Protein AF-A0A9W5Z229-F1 (afdb_monomer_lite)

Secondary structure (DSSP, 8-state):
--EEE---S----SSPPPPPPPEEE---TT-S-GGG-HHHHHHHHHHHTTTTGGGT--SHHHHHT----TT-S------S-TTS-SS---HHHHHHHHHHHHHHHT-SSPP-HHHHHHHHHHHHHT-SSS-HHHHHHHTT-SSHHHHHHHTS-SS-SS-HHHHHTTPPP-H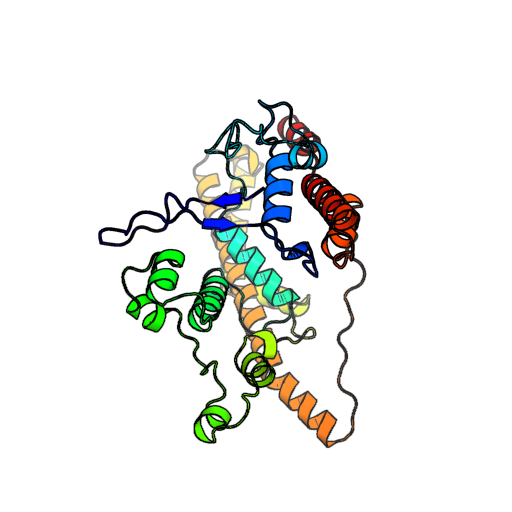HHHHHHHSGGGG--TTS--S--HHHHHHHHH-HHHHHHHHHHHHHHHHHHHHHSSTTTTTTSHHHHHHHHHHHHHHHHHHHHHHHHHHHHHHHHHHHHHHHHHHHHHTTPPPPPPPPPP-----HHHHHHHHHHTPPPPSSHHHHHHHHHHHHHHHHH-SS-HHHHHHHH--

Radius of gyration: 26.11 Å; chains: 1; bounding box: 68×58×66 Å

InterPro domains:
  IPR021842 Protein of unknown function DUF3435 [PF11917] (1-329)

Organism: NCBI:txid319629

Foldseek 3Di:
DWDKDWDDPPDDDPDDFDHTDIDTQDADAQPFFLLPRVVLLLLLLCLLVVQQVVVVDNALVVVVPDDDDPVGPDDDDGGPDNPDDSDPDDLVRVQVVQQLVCVQQQFLDGGHPLLVLLVVLVVLVPDPVHDLVNSCSVVRHPDSVCCVVRRHFPQDQWQPVCVVVVHDTPNVVSCCVRDSVVRGDNPQDRADDPVLLVVLCVPPQLVVLVVVLVVLQVVCCVPQVHLVSCPPPPSNVVSVVSVVSNVVSSVVSRVVSSNVSNVCCVVPQVVVQVVCVVVVHDHDDDDDPPDPPDDPLRVQLVVLRNHGQDPDPVVNSVSSSSNSNSSSPPDPRPVVVVVVVVD

pLDDT: mean 87.36, std 12.05, range [34.19, 98.0]

Sequence (343 aa):
MVLEVKPRNTKGYRGKKKPVLEIGIPEVPSEPCLLFCPKTLFLGLLIRKSAFRHLHISSARQLYGLQVSECAGSLTLRPADPDAYLFDISARTLNAWLRRLGEITGFDLPITPYWLRRGAGEAANSSCEISEAQQNLLLQHASGSVYQKNYRPDYLPVDFNAAWRQLKPQVMIIRMASGQSRSIDRRRPIDLNRAEENEAKANPLVRRRLKRWLKYKQKIQRKHGTLASAAGTPLYAEAMKQRTRYYTALQASRREMKEKMRSRFNEEQPVQDVIRQVHGLPLETYNVCDDVALSQERRKAIVILFRFAPTSEQDETNCRIAAVDAVSQIGPSLTSRLRAIHS

Structure (mmCIF, N/CA/C/O backbone):
data_AF-A0A9W5Z229-F1
#
_entry.id   AF-A0A9W5Z229-F1
#
loop_
_atom_site.group_PDB
_atom_site.id
_atom_site.type_symbol
_atom_site.label_atom_id
_atom_site.label_alt_id
_atom_site.label_comp_id
_atom_site.label_asym_id
_atom_site.label_entity_id
_atom_site.label_seq_id
_atom_site.pdbx_PDB_ins_code
_atom_site.Cartn_x
_atom_site.Cartn_y
_atom_site.Cartn_z
_atom_site.occupancy
_atom_site.B_iso_or_equiv
_atom_site.auth_seq_id
_atom_site.auth_comp_id
_atom_site.auth_asym_id
_atom_site.auth_atom_id
_atom_site.pdbx_PDB_model_num
ATOM 1 N N . MET A 1 1 ? 21.251 10.689 -12.233 1.00 86.44 1 MET A N 1
ATOM 2 C CA . MET A 1 1 ? 20.868 10.719 -10.794 1.00 86.44 1 MET A CA 1
ATOM 3 C C . MET A 1 1 ? 20.202 9.405 -10.400 1.00 86.44 1 MET A C 1
ATOM 5 O O . MET A 1 1 ? 19.204 9.044 -11.022 1.00 86.44 1 MET A O 1
ATOM 9 N N . VAL A 1 2 ? 20.723 8.736 -9.370 1.00 90.88 2 VAL A N 1
ATOM 10 C CA . VAL A 1 2 ? 20.200 7.482 -8.795 1.00 90.88 2 VAL A CA 1
ATOM 11 C C . VAL A 1 2 ? 19.749 7.759 -7.362 1.00 90.88 2 VAL A C 1
ATOM 13 O O . VAL A 1 2 ? 20.410 8.516 -6.654 1.00 90.88 2 VAL A O 1
ATOM 16 N N . LEU A 1 3 ? 18.612 7.196 -6.945 1.00 90.88 3 LEU A N 1
ATOM 17 C CA . LEU A 1 3 ? 18.188 7.235 -5.546 1.00 90.88 3 LEU A CA 1
ATOM 18 C C . LEU A 1 3 ? 18.671 5.964 -4.849 1.00 90.88 3 LEU A C 1
ATOM 20 O O . LEU A 1 3 ? 18.223 4.873 -5.188 1.00 90.88 3 LEU A O 1
ATOM 24 N N . GLU A 1 4 ? 19.540 6.105 -3.858 1.00 91.06 4 GLU A N 1
ATOM 25 C CA . GLU A 1 4 ? 20.040 4.977 -3.074 1.00 91.06 4 GLU A CA 1
ATOM 26 C C . GLU A 1 4 ? 19.255 4.847 -1.768 1.00 91.06 4 GLU A C 1
ATOM 28 O O . GLU A 1 4 ? 19.089 5.805 -1.007 1.00 91.06 4 GLU A O 1
ATOM 33 N N . VAL A 1 5 ? 18.729 3.649 -1.513 1.00 87.94 5 VAL A N 1
ATOM 34 C CA . VAL A 1 5 ? 17.971 3.337 -0.301 1.00 87.94 5 VAL A CA 1
ATOM 35 C C . VAL A 1 5 ? 18.676 2.224 0.454 1.00 87.94 5 VAL A C 1
ATOM 37 O O . VAL A 1 5 ? 18.836 1.112 -0.048 1.00 87.94 5 VAL A O 1
ATOM 40 N N . LYS A 1 6 ? 19.026 2.502 1.712 1.00 85.94 6 LYS A N 1
ATOM 41 C CA . LYS A 1 6 ? 19.631 1.532 2.627 1.00 85.94 6 LYS A CA 1
ATOM 42 C C . LYS A 1 6 ? 18.678 1.202 3.780 1.00 85.94 6 LYS A C 1
ATOM 44 O O . LYS A 1 6 ? 18.564 1.991 4.721 1.00 85.94 6 LYS A O 1
ATOM 49 N N . PRO A 1 7 ? 17.990 0.046 3.756 1.00 81.56 7 PRO A N 1
ATOM 50 C CA . PRO A 1 7 ? 17.036 -0.323 4.800 1.00 81.56 7 PRO A CA 1
ATOM 51 C C . PRO A 1 7 ? 17.687 -0.507 6.182 1.00 81.56 7 PRO A C 1
ATOM 53 O O . PRO A 1 7 ? 18.317 -1.524 6.459 1.00 81.56 7 PRO A O 1
ATOM 56 N N . ARG A 1 8 ? 17.490 0.439 7.102 1.00 76.44 8 ARG A N 1
ATOM 57 C CA . ARG A 1 8 ? 17.894 0.303 8.515 1.00 76.44 8 ARG A CA 1
ATOM 58 C C . ARG A 1 8 ? 16.688 -0.029 9.394 1.00 76.44 8 ARG A C 1
ATOM 60 O O . ARG A 1 8 ? 15.549 0.187 8.992 1.00 76.44 8 ARG A O 1
ATOM 67 N N . ASN A 1 9 ? 16.934 -0.579 10.585 1.00 74.62 9 ASN A N 1
ATOM 68 C CA . ASN A 1 9 ? 15.902 -0.831 11.604 1.00 74.62 9 ASN A CA 1
ATOM 69 C C . ASN A 1 9 ? 14.705 -1.671 11.112 1.00 74.62 9 ASN A C 1
ATOM 71 O O . ASN A 1 9 ? 13.577 -1.526 11.579 1.00 74.62 9 ASN A O 1
ATOM 75 N N . THR A 1 10 ? 14.943 -2.579 10.162 1.00 73.88 10 THR A N 1
ATOM 76 C CA . THR A 1 10 ? 13.917 -3.503 9.673 1.00 73.88 10 THR A CA 1
ATOM 77 C C . THR A 1 10 ? 13.625 -4.583 10.715 1.00 73.88 10 THR A C 1
ATOM 79 O O . THR A 1 10 ? 14.494 -4.923 11.523 1.00 73.88 10 THR A O 1
ATOM 82 N N . LYS A 1 11 ? 12.416 -5.169 10.677 1.00 64.94 11 LYS A N 1
ATOM 83 C CA . LYS A 1 11 ? 11.953 -6.224 11.605 1.00 64.94 11 LYS A CA 1
ATOM 84 C C . LYS A 1 11 ? 13.079 -7.205 11.953 1.00 64.94 11 LYS A C 1
ATOM 86 O O . LYS A 1 11 ? 13.638 -7.832 11.054 1.00 64.94 11 LYS A O 1
ATOM 91 N N . GLY A 1 12 ? 13.435 -7.304 13.235 1.00 56.62 12 GLY A N 1
ATOM 92 C CA . GLY A 1 12 ? 14.491 -8.196 13.715 1.00 56.62 12 GLY A CA 1
ATOM 93 C C . GLY A 1 12 ? 14.183 -9.661 13.396 1.00 56.62 12 GLY A C 1
ATOM 94 O O . GLY A 1 12 ? 13.041 -10.104 13.521 1.00 56.62 12 GLY A O 1
ATOM 95 N N . TYR A 1 13 ? 15.200 -10.402 12.964 1.00 57.28 13 TYR A N 1
ATOM 96 C CA . TYR A 1 13 ? 15.158 -11.862 12.880 1.00 57.28 13 TYR A CA 1
ATOM 97 C C . TYR A 1 13 ? 15.739 -12.436 14.180 1.00 57.28 13 TYR A C 1
ATOM 99 O O . TYR A 1 13 ? 16.544 -11.772 14.828 1.00 57.28 13 TYR A O 1
ATOM 107 N N . ARG A 1 14 ? 15.377 -13.669 14.562 1.00 52.75 14 ARG A N 1
ATOM 108 C CA . ARG A 1 14 ? 15.967 -14.367 15.726 1.00 52.75 14 ARG A CA 1
ATOM 109 C C . ARG A 1 14 ? 17.417 -14.854 15.481 1.00 52.75 14 ARG A C 1
ATOM 111 O O . ARG A 1 14 ? 17.914 -15.674 16.236 1.00 52.75 14 ARG A O 1
ATOM 118 N N . GLY A 1 15 ? 18.100 -14.362 14.443 1.00 57.69 15 GLY A N 1
ATOM 119 C CA . GLY A 1 15 ? 19.464 -14.747 14.054 1.00 57.69 15 GLY A CA 1
ATOM 120 C C . GLY A 1 15 ? 20.198 -13.633 13.295 1.00 57.69 15 GLY A C 1
ATOM 121 O O . GLY A 1 15 ? 19.621 -12.574 13.035 1.00 57.69 15 GLY A O 1
ATOM 122 N N . LYS A 1 16 ? 21.468 -13.867 12.929 1.00 53.97 16 LYS A N 1
ATOM 123 C CA . LYS A 1 16 ? 22.310 -12.887 12.216 1.00 53.97 16 LYS A CA 1
ATOM 124 C C . LYS A 1 16 ? 21.699 -12.536 10.854 1.00 53.97 16 LYS A C 1
ATOM 126 O O . LYS A 1 16 ? 21.516 -13.407 10.008 1.00 53.97 16 LYS A O 1
ATOM 131 N N . LYS A 1 17 ? 21.391 -11.255 10.635 1.00 60.69 17 LYS A N 1
ATOM 132 C CA . LYS A 1 17 ? 21.008 -10.746 9.313 1.00 60.69 17 LYS A CA 1
ATOM 133 C C . LYS A 1 17 ? 22.250 -10.625 8.436 1.00 60.69 17 LYS A C 1
ATOM 135 O O . LYS A 1 17 ? 23.291 -10.177 8.913 1.00 60.69 17 LYS A O 1
ATOM 140 N N . LYS A 1 18 ? 22.122 -10.970 7.153 1.00 61.66 18 LYS A N 1
ATOM 141 C CA . LYS A 1 18 ? 23.109 -10.555 6.150 1.00 61.66 18 LYS A CA 1
ATOM 142 C C . LYS A 1 18 ? 23.182 -9.017 6.118 1.00 61.66 18 LYS A C 1
ATOM 144 O O . LYS A 1 18 ? 22.174 -8.370 6.428 1.00 61.66 18 LYS A O 1
ATOM 149 N N . PRO A 1 19 ? 24.352 -8.435 5.799 1.00 63.88 19 PRO A N 1
ATOM 150 C CA . PRO A 1 19 ? 24.502 -6.990 5.711 1.00 63.88 19 PRO A CA 1
ATOM 151 C C . PRO A 1 19 ? 23.452 -6.396 4.771 1.00 63.88 19 PRO A C 1
ATOM 153 O O . PRO A 1 19 ? 23.071 -6.998 3.767 1.00 63.88 19 PRO A O 1
ATOM 156 N N . VAL A 1 20 ? 22.948 -5.227 5.157 1.00 65.56 20 VAL A N 1
ATOM 157 C CA . VAL A 1 20 ? 21.889 -4.521 4.438 1.00 65.56 20 VAL A CA 1
ATOM 158 C C . VAL A 1 20 ? 22.398 -4.141 3.052 1.00 65.56 20 VAL A C 1
ATOM 160 O O . VAL A 1 20 ? 23.324 -3.335 2.949 1.00 65.56 20 VAL A O 1
ATOM 163 N N . LEU A 1 21 ? 21.766 -4.698 2.017 1.00 75.56 21 LEU A N 1
ATOM 164 C CA . LEU A 1 21 ? 22.003 -4.304 0.635 1.00 75.56 21 LEU A CA 1
ATOM 165 C C . LEU A 1 21 ? 21.491 -2.878 0.416 1.00 75.56 21 LEU A C 1
ATOM 167 O O . LEU A 1 21 ? 20.365 -2.540 0.792 1.00 75.56 21 LEU A O 1
ATOM 171 N N . GLU A 1 22 ? 22.339 -2.059 -0.186 1.00 87.38 22 GLU A N 1
ATOM 172 C CA . GLU A 1 22 ? 21.967 -0.757 -0.717 1.00 87.38 22 GLU A CA 1
ATOM 173 C C . GLU A 1 22 ? 21.273 -0.955 -2.062 1.00 87.38 22 GLU A C 1
ATOM 175 O O . GLU A 1 22 ? 21.777 -1.661 -2.934 1.00 87.38 22 GLU A O 1
ATOM 180 N N . ILE A 1 23 ? 20.071 -0.399 -2.192 1.00 88.12 23 ILE A N 1
ATOM 181 C CA . ILE A 1 23 ? 19.240 -0.554 -3.383 1.00 88.12 23 ILE A CA 1
ATOM 182 C C . ILE A 1 23 ? 19.312 0.751 -4.163 1.00 88.12 23 ILE A C 1
ATOM 184 O O . ILE A 1 23 ? 18.794 1.773 -3.709 1.00 88.12 23 ILE A O 1
ATOM 188 N N . GLY A 1 24 ? 19.937 0.702 -5.337 1.00 90.38 24 GLY A N 1
ATOM 189 C CA . GLY A 1 24 ? 19.902 1.787 -6.309 1.00 90.38 24 GLY A CA 1
ATOM 190 C C . GLY A 1 24 ? 18.595 1.753 -7.094 1.00 90.38 24 GLY A C 1
ATOM 191 O O . GLY A 1 24 ? 18.261 0.747 -7.716 1.00 90.38 24 GLY A O 1
ATOM 192 N N . ILE A 1 25 ? 17.851 2.853 -7.063 1.00 90.69 25 ILE A N 1
ATOM 193 C CA . ILE A 1 25 ? 16.646 3.067 -7.862 1.00 90.69 25 ILE A CA 1
ATOM 194 C C . ILE A 1 25 ? 17.026 4.062 -8.962 1.00 90.69 25 ILE A C 1
ATOM 196 O O . ILE A 1 25 ? 17.075 5.276 -8.703 1.00 90.69 25 ILE A O 1
ATOM 200 N N . PRO A 1 26 ? 17.366 3.575 -10.170 1.00 89.81 26 PRO A N 1
ATOM 201 C CA . PRO A 1 26 ? 17.658 4.452 -11.286 1.00 89.81 26 PRO A CA 1
ATOM 202 C C . PRO A 1 26 ? 16.381 5.148 -11.759 1.00 89.81 26 PRO A C 1
ATOM 204 O O . PRO A 1 26 ? 15.257 4.821 -11.370 1.00 89.81 26 PRO A O 1
ATOM 207 N N . GLU A 1 27 ? 16.568 6.140 -12.613 1.00 85.25 27 GLU A N 1
ATOM 208 C CA . GLU A 1 27 ? 15.467 6.625 -13.427 1.00 85.25 27 GLU A CA 1
ATOM 209 C C . GLU A 1 27 ? 15.104 5.571 -14.471 1.00 85.25 27 GLU A C 1
ATOM 211 O O . GLU A 1 27 ? 16.002 4.998 -15.081 1.00 85.25 27 GLU A O 1
ATOM 216 N N . VAL A 1 28 ? 13.810 5.319 -14.666 1.00 84.19 28 VAL A N 1
ATOM 217 C CA . VAL A 1 28 ? 13.322 4.470 -15.758 1.00 84.19 28 VAL A CA 1
ATOM 218 C C . VAL A 1 28 ? 13.108 5.370 -16.976 1.00 84.19 28 VAL A C 1
ATOM 220 O O . VAL A 1 28 ? 12.273 6.278 -16.879 1.00 84.19 28 VAL A O 1
ATOM 223 N N . PRO A 1 29 ? 13.854 5.186 -18.081 1.00 82.94 29 PRO A N 1
ATOM 224 C CA . PRO A 1 29 ? 13.638 5.942 -19.309 1.00 82.94 29 PRO A CA 1
ATOM 225 C C . PRO A 1 29 ? 12.278 5.611 -19.922 1.00 82.94 29 PRO A C 1
ATOM 227 O O . PRO A 1 29 ? 11.816 4.473 -19.846 1.00 82.94 29 PRO A O 1
ATOM 230 N N . SER A 1 30 ? 11.641 6.609 -20.522 1.00 82.94 30 SER A N 1
ATOM 231 C CA . SER A 1 30 ? 10.360 6.498 -21.222 1.00 82.94 30 SER A CA 1
ATOM 232 C C . SER A 1 30 ? 9.242 5.823 -20.406 1.00 82.94 30 SER A C 1
ATOM 234 O O . SER A 1 30 ? 8.384 5.136 -20.958 1.00 82.94 30 SER A O 1
ATOM 236 N N . GLU A 1 31 ? 9.229 6.032 -19.082 1.00 82.44 31 GLU A N 1
ATOM 237 C CA . GLU A 1 31 ? 8.211 5.479 -18.181 1.00 82.44 31 GLU A CA 1
ATOM 238 C C . GLU A 1 31 ? 6.794 5.914 -18.620 1.00 82.44 31 GLU A C 1
ATOM 240 O O . GLU A 1 31 ? 6.489 7.111 -18.591 1.00 82.44 31 GLU A O 1
ATOM 245 N N . PRO A 1 32 ? 5.888 4.982 -18.978 1.00 79.50 32 PRO A N 1
ATOM 246 C CA . PRO A 1 32 ? 4.561 5.316 -19.499 1.00 79.50 32 PRO A CA 1
ATOM 247 C C . PRO A 1 32 ? 3.694 6.104 -18.514 1.00 79.50 32 PRO A C 1
ATOM 249 O O . PRO A 1 32 ? 2.746 6.761 -18.933 1.00 79.50 32 PRO A O 1
ATOM 252 N N . CYS A 1 33 ? 3.980 6.030 -17.213 1.00 86.44 33 CYS A N 1
ATOM 253 C CA . CYS A 1 33 ? 3.257 6.771 -16.190 1.00 86.44 33 CYS A CA 1
ATOM 254 C C . CYS A 1 33 ? 4.180 7.111 -15.014 1.00 86.44 33 CYS A C 1
ATOM 256 O O . CYS A 1 33 ? 4.604 6.237 -14.254 1.00 86.44 33 CYS A O 1
ATOM 258 N N . LEU A 1 34 ? 4.443 8.403 -14.807 1.00 89.31 34 LEU A N 1
ATOM 259 C CA . LEU A 1 34 ? 5.327 8.884 -13.739 1.00 89.31 34 LEU A CA 1
ATOM 260 C C . LEU A 1 34 ? 4.783 8.623 -12.329 1.00 89.31 34 LEU A C 1
ATOM 262 O O . LEU A 1 34 ? 5.553 8.682 -11.369 1.00 89.31 34 LEU A O 1
ATOM 266 N N . LEU A 1 35 ? 3.496 8.284 -12.189 1.00 88.00 35 LEU A N 1
ATOM 267 C CA . LEU A 1 35 ? 2.936 7.772 -10.936 1.00 88.00 35 LEU A CA 1
ATOM 268 C C . LEU A 1 35 ? 3.663 6.511 -10.447 1.00 88.00 35 LEU A C 1
ATOM 270 O O . LEU A 1 35 ? 3.770 6.305 -9.240 1.00 88.00 35 LEU A O 1
ATOM 274 N N . PHE A 1 36 ? 4.144 5.668 -11.362 1.00 84.38 36 PHE A N 1
ATOM 275 C CA . PHE A 1 36 ? 4.827 4.423 -11.014 1.00 84.38 36 PHE A CA 1
ATOM 276 C C . PHE A 1 36 ? 6.336 4.585 -10.849 1.00 84.38 36 PHE A C 1
ATOM 278 O O . PHE A 1 36 ? 6.973 3.666 -10.344 1.00 84.38 36 PHE A O 1
ATOM 285 N N . CYS A 1 37 ? 6.893 5.758 -11.165 1.00 88.31 37 CYS A N 1
ATOM 286 C CA . CYS A 1 37 ? 8.306 6.055 -10.966 1.00 88.31 37 CYS A CA 1
ATOM 287 C C . CYS A 1 37 ? 8.587 6.381 -9.485 1.00 88.31 37 CYS A C 1
ATOM 289 O O . CYS A 1 37 ? 8.254 7.482 -9.019 1.00 88.31 37 CYS A O 1
ATOM 291 N N . PRO A 1 38 ? 9.249 5.487 -8.717 1.00 88.50 38 PRO A N 1
ATOM 292 C CA . PRO A 1 38 ? 9.476 5.721 -7.294 1.00 88.50 38 PRO A CA 1
ATOM 293 C C . PRO A 1 38 ? 10.360 6.949 -7.071 1.00 88.50 38 PRO A C 1
ATOM 295 O O . PRO A 1 38 ? 10.105 7.736 -6.163 1.00 88.50 38 PRO A O 1
ATOM 298 N N . LYS A 1 39 ? 11.363 7.154 -7.936 1.00 91.12 39 LYS A N 1
ATOM 299 C CA . LYS A 1 39 ? 12.280 8.298 -7.885 1.00 91.12 39 LYS A CA 1
ATOM 300 C C . LYS A 1 39 ? 11.527 9.632 -7.948 1.00 91.12 39 LYS A C 1
ATOM 302 O O . LYS A 1 39 ? 11.770 10.490 -7.103 1.00 91.12 39 LYS A O 1
ATOM 307 N N . THR A 1 40 ? 10.582 9.792 -8.878 1.00 91.06 40 THR A N 1
ATOM 308 C CA . THR A 1 40 ? 9.758 11.010 -9.000 1.00 91.06 40 THR A CA 1
ATOM 309 C C . THR A 1 40 ? 8.988 11.298 -7.711 1.00 91.06 40 THR A C 1
ATOM 311 O O . THR A 1 40 ? 9.035 12.414 -7.189 1.00 91.06 40 THR A O 1
ATOM 314 N N . LEU A 1 41 ? 8.323 10.282 -7.151 1.00 91.44 41 LEU A N 1
ATOM 315 C CA . LEU A 1 41 ? 7.558 10.433 -5.913 1.00 91.44 41 LEU A CA 1
ATOM 316 C C . LEU A 1 41 ? 8.461 10.754 -4.712 1.00 91.44 41 LEU A C 1
ATOM 318 O O . LEU A 1 41 ? 8.152 11.657 -3.932 1.00 91.44 41 LEU A O 1
ATOM 322 N N . PHE A 1 42 ? 9.591 10.056 -4.570 1.00 92.06 42 PHE A N 1
ATOM 323 C CA . PHE A 1 42 ? 10.539 10.275 -3.477 1.00 92.06 42 PHE A CA 1
ATOM 324 C C . PHE A 1 42 ? 11.161 11.671 -3.518 1.00 92.06 42 PHE A C 1
ATOM 326 O O . PHE A 1 42 ? 11.183 12.348 -2.489 1.00 92.06 42 PHE A O 1
ATOM 333 N N . LEU A 1 43 ? 11.611 12.136 -4.687 1.00 92.81 43 LEU A N 1
ATOM 334 C CA . LEU A 1 43 ? 12.172 13.481 -4.834 1.00 92.81 43 LEU A CA 1
ATOM 335 C C . LEU A 1 43 ? 11.139 14.563 -4.505 1.00 92.81 43 LEU A C 1
ATOM 337 O O . LEU A 1 43 ? 11.464 15.517 -3.798 1.00 92.81 43 LEU A O 1
ATOM 341 N N . GLY A 1 44 ? 9.885 14.388 -4.938 1.00 92.81 44 GLY A N 1
ATOM 342 C CA . GLY A 1 44 ? 8.815 15.338 -4.629 1.00 92.81 44 GLY A CA 1
ATOM 343 C C . GLY A 1 44 ? 8.568 15.445 -3.122 1.00 92.81 44 GLY A C 1
ATOM 344 O O . GLY A 1 44 ? 8.436 16.545 -2.583 1.00 92.81 44 GLY A O 1
ATOM 345 N N . LEU A 1 45 ? 8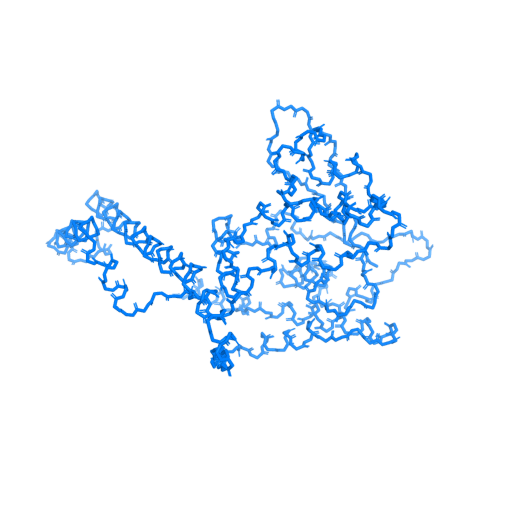.582 14.311 -2.414 1.00 92.00 45 LEU A N 1
ATOM 346 C CA . LEU A 1 45 ? 8.460 14.274 -0.954 1.00 92.00 45 LEU A CA 1
ATOM 347 C C . LEU A 1 45 ? 9.676 14.880 -0.238 1.00 92.00 45 LEU A C 1
ATOM 349 O O . LEU A 1 45 ? 9.497 15.595 0.748 1.00 92.00 45 LEU A O 1
ATOM 353 N N . LEU A 1 46 ? 10.895 14.631 -0.725 1.00 92.44 46 LEU A N 1
ATOM 354 C CA . LEU A 1 46 ? 12.127 15.194 -0.161 1.00 92.44 46 LEU A CA 1
ATOM 355 C C . LEU A 1 46 ? 12.155 16.723 -0.289 1.00 92.44 46 LEU A C 1
ATOM 357 O O . LEU A 1 46 ? 12.422 17.413 0.696 1.00 92.44 46 LEU A O 1
ATOM 361 N N . ILE A 1 47 ? 11.805 17.261 -1.462 1.00 93.00 47 ILE A N 1
ATOM 362 C CA . ILE A 1 47 ? 11.685 18.712 -1.679 1.00 93.00 47 ILE A CA 1
ATOM 363 C C . ILE A 1 47 ? 10.595 19.303 -0.783 1.00 93.00 47 ILE A C 1
ATOM 365 O O . ILE A 1 47 ? 10.832 20.297 -0.096 1.00 93.00 47 ILE A O 1
ATOM 369 N N . ARG A 1 48 ? 9.425 18.656 -0.706 1.00 89.69 48 ARG A N 1
ATOM 370 C CA . ARG A 1 48 ? 8.324 19.077 0.178 1.00 89.69 48 ARG A CA 1
ATOM 371 C C . ARG A 1 48 ? 8.742 19.168 1.643 1.00 89.69 48 ARG A C 1
ATOM 373 O O . ARG A 1 48 ? 8.257 20.029 2.372 1.00 89.69 48 ARG A O 1
ATOM 380 N N . LYS A 1 49 ? 9.608 18.258 2.083 1.00 90.12 49 LYS A N 1
ATOM 381 C CA . LYS A 1 49 ? 10.168 18.211 3.440 1.00 90.12 49 LYS A CA 1
ATOM 382 C C . LYS A 1 49 ? 11.389 19.118 3.610 1.00 90.12 49 LYS A C 1
ATOM 384 O O . LYS A 1 49 ? 11.987 19.116 4.679 1.00 90.12 49 LYS A O 1
ATOM 389 N N . SER A 1 50 ? 11.756 19.880 2.578 1.00 91.25 50 SER A N 1
ATOM 390 C CA . SER A 1 50 ? 12.938 20.744 2.555 1.00 91.25 50 SER A CA 1
ATOM 391 C C . SER A 1 50 ? 14.226 19.992 2.916 1.00 91.25 50 SER A C 1
ATOM 393 O O . SER A 1 50 ? 15.120 20.550 3.551 1.00 91.25 50 SER A O 1
ATOM 395 N N . ALA A 1 51 ? 14.330 18.725 2.495 1.00 91.94 51 ALA A N 1
ATOM 396 C CA . ALA A 1 51 ? 15.434 17.831 2.846 1.00 91.94 51 ALA A CA 1
ATOM 397 C C . ALA A 1 51 ? 16.809 18.400 2.455 1.00 91.94 51 ALA A C 1
ATOM 399 O O . ALA A 1 51 ? 17.792 18.154 3.141 1.00 91.94 51 ALA A O 1
ATOM 400 N N . PHE A 1 52 ? 16.882 19.213 1.401 1.00 93.56 52 PHE A N 1
ATOM 401 C CA . PHE A 1 52 ? 18.130 19.785 0.884 1.00 93.56 52 PHE A CA 1
ATOM 402 C C . PHE A 1 52 ? 18.276 21.289 1.166 1.00 93.56 52 PHE A C 1
ATOM 404 O O . PHE A 1 52 ? 19.034 21.981 0.489 1.00 93.56 52 PHE A O 1
ATOM 411 N N . ARG A 1 53 ? 17.575 21.816 2.183 1.00 89.38 53 ARG A N 1
ATOM 412 C CA . ARG A 1 53 ? 17.581 23.256 2.510 1.00 89.38 53 ARG A CA 1
ATOM 413 C C . ARG A 1 53 ? 18.980 23.821 2.777 1.00 89.38 53 ARG A C 1
ATOM 415 O O . ARG A 1 53 ? 19.243 24.953 2.393 1.00 89.38 53 ARG A O 1
ATOM 422 N N . HIS A 1 54 ? 19.863 23.037 3.397 1.00 92.19 54 HIS A N 1
ATOM 423 C CA . HIS A 1 54 ? 21.258 23.409 3.676 1.00 92.19 54 HIS A CA 1
ATOM 424 C C . HIS A 1 54 ? 22.111 23.608 2.411 1.00 92.19 54 HIS A C 1
ATOM 426 O O . HIS A 1 54 ? 23.159 24.234 2.481 1.00 92.19 54 HIS A O 1
ATOM 432 N N . LEU A 1 55 ? 21.651 23.104 1.261 1.00 94.25 55 LEU A N 1
ATOM 433 C CA . LEU A 1 55 ? 22.278 23.291 -0.051 1.00 94.25 55 LEU A CA 1
ATOM 434 C C . LEU A 1 55 ? 21.535 24.331 -0.902 1.00 94.25 55 LEU A C 1
ATOM 436 O O . LEU A 1 55 ? 21.802 24.450 -2.091 1.00 94.25 55 LEU A O 1
ATOM 440 N N . HIS A 1 56 ? 20.558 25.044 -0.329 1.00 93.19 56 HIS A N 1
ATOM 441 C CA . HIS A 1 56 ? 19.688 25.986 -1.046 1.00 93.19 56 HIS A CA 1
ATOM 442 C C . HIS A 1 56 ? 18.903 25.364 -2.221 1.00 93.19 56 HIS A C 1
ATOM 444 O O . HIS A 1 56 ? 18.466 26.064 -3.137 1.00 93.19 56 HIS A O 1
ATOM 450 N N .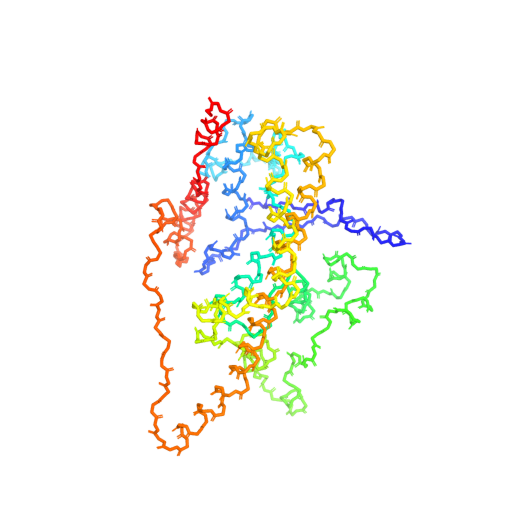 ILE A 1 57 ? 18.664 24.049 -2.168 1.00 93.31 57 ILE A N 1
ATOM 451 C CA . ILE A 1 57 ? 17.869 23.314 -3.156 1.00 93.31 57 ILE A CA 1
ATOM 452 C C . ILE A 1 57 ? 16.419 23.218 -2.664 1.00 93.31 57 ILE A C 1
ATOM 454 O O . ILE A 1 57 ? 16.132 22.614 -1.626 1.00 93.31 57 ILE A O 1
ATOM 458 N N . SER A 1 58 ? 15.498 23.800 -3.430 1.00 91.38 58 SER A N 1
ATOM 459 C CA . SER A 1 58 ? 14.061 23.888 -3.135 1.00 91.38 58 SER A CA 1
ATOM 460 C C . SER A 1 58 ? 13.155 23.446 -4.290 1.00 91.38 58 SER A C 1
ATOM 462 O O . SER A 1 58 ? 11.937 23.436 -4.127 1.00 91.38 58 SER A O 1
ATOM 464 N N . SER A 1 59 ? 13.720 23.061 -5.438 1.00 93.81 59 SER A N 1
ATOM 465 C CA . SER A 1 59 ? 12.968 22.636 -6.625 1.00 93.81 59 SER A CA 1
ATOM 466 C C . SER A 1 59 ? 13.631 21.467 -7.347 1.00 93.81 59 SER A C 1
ATOM 468 O O . SER A 1 59 ? 14.839 21.238 -7.234 1.00 93.81 59 SER A O 1
ATOM 470 N N . ALA A 1 60 ? 12.842 20.749 -8.144 1.00 94.44 60 ALA A N 1
ATOM 471 C CA . ALA A 1 60 ? 13.348 19.692 -9.004 1.00 94.44 60 ALA A CA 1
ATOM 472 C C . ALA A 1 60 ? 14.313 20.245 -10.056 1.00 94.44 60 ALA A C 1
ATOM 474 O O . ALA A 1 60 ? 15.342 19.635 -10.323 1.00 94.44 60 ALA A O 1
ATOM 475 N N . ARG A 1 61 ? 14.032 21.430 -10.611 1.00 95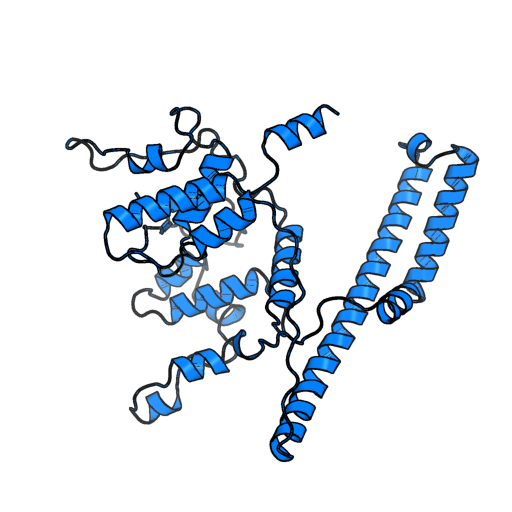.06 61 ARG A N 1
ATOM 476 C CA . ARG A 1 61 ? 14.890 22.060 -11.625 1.00 95.06 61 ARG A CA 1
ATOM 477 C C . ARG A 1 61 ? 16.326 22.253 -11.135 1.00 95.06 61 ARG A C 1
ATOM 479 O O . ARG A 1 61 ? 17.252 21.974 -11.885 1.00 95.06 61 ARG A O 1
ATOM 486 N N . GLN A 1 62 ? 16.511 22.668 -9.882 1.00 94.88 62 GLN A N 1
ATOM 487 C CA . GLN A 1 62 ? 17.846 22.785 -9.287 1.00 94.88 62 GLN A CA 1
ATOM 488 C C . GLN A 1 62 ? 18.538 21.423 -9.162 1.00 94.88 62 GLN A C 1
ATOM 490 O O . GLN A 1 62 ? 19.717 21.330 -9.473 1.00 94.88 62 GLN A O 1
ATOM 495 N N . LEU A 1 63 ? 17.815 20.368 -8.760 1.00 92.94 63 LEU A N 1
ATOM 496 C CA . LEU A 1 63 ? 18.373 19.012 -8.662 1.00 92.94 63 LEU A CA 1
ATOM 497 C C . LEU A 1 63 ? 18.823 18.464 -10.018 1.00 92.94 63 LEU A C 1
ATOM 499 O O . LEU A 1 63 ? 19.919 17.924 -10.123 1.00 92.94 63 LEU A O 1
ATOM 503 N N . TYR A 1 64 ? 17.983 18.590 -11.048 1.00 92.38 64 TYR A N 1
ATOM 504 C CA . TYR A 1 64 ? 18.309 18.112 -12.396 1.00 92.38 64 TYR A CA 1
ATOM 505 C C . TYR A 1 64 ? 19.373 18.978 -13.089 1.00 92.38 64 TYR A C 1
ATOM 507 O O . TYR A 1 64 ? 20.014 18.505 -14.018 1.00 92.38 64 TYR A O 1
ATOM 515 N N . GLY A 1 65 ? 19.586 20.216 -12.630 1.00 92.62 65 GLY A N 1
ATOM 516 C CA . GLY A 1 65 ? 20.653 21.096 -13.113 1.00 92.62 65 GLY A CA 1
ATOM 517 C C . GLY A 1 65 ? 22.024 20.860 -12.470 1.00 92.62 65 GLY A C 1
ATOM 518 O O . GLY A 1 65 ? 22.982 21.524 -12.857 1.00 92.62 65 GLY A O 1
ATOM 519 N N . LEU A 1 66 ? 22.143 19.956 -11.490 1.00 92.75 66 LEU A N 1
ATOM 520 C CA . LEU A 1 66 ? 23.434 19.627 -10.884 1.00 92.75 66 LEU A CA 1
ATOM 521 C C . LEU A 1 66 ? 24.324 18.886 -11.885 1.00 92.75 66 LEU A C 1
ATOM 523 O O . LEU A 1 66 ? 23.908 17.901 -12.492 1.00 92.75 66 LEU A O 1
ATOM 527 N N . GLN A 1 67 ? 25.574 19.328 -11.995 1.00 92.81 67 GLN A N 1
ATOM 528 C CA . GLN A 1 67 ? 26.585 18.714 -12.848 1.00 92.81 67 GLN A CA 1
ATOM 529 C C . GLN A 1 67 ? 27.651 18.039 -11.992 1.00 92.81 67 GLN A C 1
ATOM 531 O O . GLN A 1 67 ? 28.077 18.581 -10.973 1.00 92.81 67 GLN A O 1
ATOM 536 N N . VAL A 1 68 ? 28.079 16.850 -12.408 1.00 92.62 68 VAL A N 1
ATOM 537 C CA . VAL A 1 68 ? 29.232 16.171 -11.816 1.00 92.62 68 VAL A CA 1
ATOM 538 C C . VAL A 1 68 ? 30.477 16.674 -12.547 1.00 92.62 68 VAL A C 1
ATOM 540 O O . VAL A 1 68 ? 30.509 16.651 -13.773 1.00 92.62 68 VAL A O 1
ATOM 543 N N . SER A 1 69 ? 31.470 17.170 -11.805 1.00 92.06 69 SER A N 1
ATOM 544 C CA . SER A 1 69 ? 32.749 17.621 -12.375 1.00 92.06 69 SER A CA 1
ATOM 545 C C . SER A 1 69 ? 33.481 16.467 -13.060 1.00 92.06 69 SER A C 1
ATOM 547 O O . SER A 1 69 ? 33.429 15.346 -12.567 1.00 92.06 69 SER A O 1
ATOM 549 N N . GLU A 1 70 ? 34.228 16.744 -14.130 1.00 91.75 70 GLU A N 1
ATOM 550 C CA . GLU A 1 70 ? 35.063 15.750 -14.824 1.00 91.75 70 GLU A CA 1
ATOM 551 C C . GLU A 1 70 ? 36.089 15.079 -13.894 1.00 91.75 70 GLU A C 1
ATOM 553 O O . GLU A 1 70 ? 36.443 13.918 -14.084 1.00 91.75 70 GLU A O 1
ATOM 558 N N . CYS A 1 71 ? 36.520 15.777 -12.837 1.00 94.12 71 CYS A N 1
ATOM 559 C CA . CYS A 1 71 ? 37.444 15.246 -11.832 1.00 94.12 71 CYS A CA 1
ATOM 560 C C . CYS A 1 71 ? 36.764 14.354 -10.773 1.00 94.12 71 CYS A C 1
ATOM 562 O O . CYS A 1 71 ? 37.444 13.831 -9.890 1.00 94.12 71 CYS A O 1
ATOM 564 N N . ALA A 1 72 ? 35.435 14.207 -10.802 1.00 89.75 72 ALA A N 1
ATOM 565 C CA . ALA A 1 72 ? 34.662 13.457 -9.816 1.00 89.75 72 ALA A CA 1
ATOM 566 C C . ALA A 1 72 ? 33.782 12.392 -10.489 1.00 89.75 72 ALA A C 1
ATOM 568 O O . ALA A 1 72 ? 33.076 12.661 -11.449 1.00 89.75 72 ALA A O 1
ATOM 569 N N . GLY A 1 73 ? 33.753 11.171 -9.946 1.00 88.69 73 GLY A N 1
ATOM 570 C CA . GLY A 1 73 ? 32.904 10.099 -10.492 1.00 88.69 73 GLY A CA 1
ATOM 571 C C . GLY A 1 73 ? 31.415 10.221 -10.133 1.00 88.69 73 GLY A C 1
ATOM 572 O O . GLY A 1 73 ? 30.566 9.642 -10.804 1.00 88.69 73 GLY A O 1
ATOM 573 N N . SER A 1 74 ? 31.074 10.938 -9.055 1.00 91.56 74 SER A N 1
ATOM 574 C CA . SER A 1 74 ? 29.687 11.152 -8.617 1.00 91.56 74 SER A CA 1
ATOM 575 C C . SER A 1 74 ? 29.570 12.300 -7.609 1.00 91.56 74 SER A C 1
ATOM 577 O O . SER A 1 74 ? 30.548 12.679 -6.964 1.00 91.56 74 SER A O 1
ATOM 579 N N . LEU A 1 75 ? 28.352 12.823 -7.438 1.00 92.12 75 LEU A N 1
ATOM 580 C CA . LEU A 1 75 ? 27.992 13.730 -6.347 1.00 92.12 75 LEU A CA 1
ATOM 581 C C . LEU A 1 75 ? 26.952 13.063 -5.448 1.00 92.12 75 LEU A C 1
ATOM 583 O O . LEU A 1 75 ? 25.884 12.662 -5.909 1.00 92.12 75 LEU A O 1
ATOM 587 N N . THR A 1 76 ? 27.252 12.969 -4.153 1.00 91.56 76 THR A N 1
ATOM 588 C CA . THR A 1 76 ? 26.321 12.418 -3.161 1.00 91.56 76 THR A CA 1
ATOM 589 C C . THR A 1 76 ? 25.526 13.540 -2.503 1.00 91.56 76 THR A C 1
ATOM 591 O O . THR A 1 76 ? 26.097 14.405 -1.844 1.00 91.56 76 THR A O 1
ATOM 594 N N . LEU A 1 77 ? 24.199 13.488 -2.618 1.00 91.31 77 LEU A N 1
ATOM 595 C CA . LEU A 1 77 ? 23.290 14.382 -1.901 1.00 91.31 77 LEU A CA 1
ATOM 596 C C . LEU A 1 77 ? 22.703 13.659 -0.691 1.00 91.31 77 LEU A C 1
ATOM 598 O O . LEU A 1 77 ? 22.104 12.592 -0.832 1.00 91.31 77 LEU A O 1
ATOM 602 N N . ARG A 1 78 ? 22.830 14.251 0.500 1.00 91.19 78 ARG A N 1
ATOM 603 C CA . ARG A 1 78 ? 22.213 13.731 1.729 1.00 91.19 78 ARG A CA 1
ATOM 604 C C . ARG A 1 78 ? 21.166 14.710 2.262 1.00 91.19 78 ARG A C 1
ATOM 606 O O . ARG A 1 78 ? 21.374 15.915 2.156 1.00 91.19 78 ARG A O 1
ATOM 613 N N . PRO A 1 79 ? 20.044 14.230 2.824 1.00 90.94 79 PRO A N 1
ATOM 614 C CA . PRO A 1 79 ? 19.125 15.082 3.571 1.00 90.94 79 PRO A CA 1
ATOM 615 C C . PRO A 1 79 ? 19.821 15.776 4.752 1.00 90.94 79 PRO A C 1
ATOM 617 O O . PRO A 1 79 ? 20.697 15.185 5.377 1.00 90.94 79 PRO A O 1
ATOM 620 N N . ALA A 1 80 ? 19.394 16.999 5.075 1.00 90.69 80 ALA A N 1
ATOM 621 C CA . ALA A 1 80 ? 19.881 17.782 6.216 1.00 90.69 80 ALA A CA 1
ATOM 622 C C . ALA A 1 80 ? 19.642 17.059 7.548 1.00 90.69 80 ALA A C 1
ATOM 624 O O . ALA A 1 80 ? 20.493 17.064 8.429 1.00 90.69 80 ALA A O 1
ATOM 625 N N . ASP A 1 81 ? 18.465 16.442 7.664 1.00 88.62 81 ASP A N 1
ATOM 626 C CA . ASP A 1 81 ? 18.060 15.610 8.786 1.00 88.62 81 ASP A CA 1
ATOM 627 C C . ASP A 1 81 ? 17.789 14.192 8.252 1.00 88.62 81 ASP A C 1
ATOM 629 O O . ASP A 1 81 ? 16.737 13.953 7.648 1.00 88.62 81 ASP A O 1
ATOM 633 N N . PRO A 1 82 ? 18.750 13.261 8.386 1.00 82.94 82 PRO A N 1
ATOM 634 C CA . PRO A 1 82 ? 18.593 11.891 7.908 1.00 82.94 82 PRO A CA 1
ATOM 635 C C . PRO A 1 82 ? 17.616 11.063 8.756 1.00 82.94 82 PRO A C 1
ATOM 637 O O . PRO A 1 82 ? 17.160 10.020 8.282 1.00 82.94 82 PRO A O 1
ATOM 640 N N . ASP A 1 83 ? 17.285 11.507 9.973 1.00 84.62 83 ASP A N 1
ATOM 641 C CA . ASP A 1 83 ? 16.366 10.813 10.881 1.00 84.62 83 ASP A CA 1
ATOM 642 C C . ASP A 1 83 ? 14.910 11.288 10.710 1.00 84.62 83 ASP A C 1
ATOM 644 O O . ASP A 1 83 ? 13.973 10.649 11.202 1.00 84.62 83 ASP A O 1
ATOM 648 N N . ALA A 1 84 ? 14.688 12.369 9.954 1.00 84.62 84 ALA A N 1
ATOM 649 C CA . ALA A 1 84 ? 13.358 12.857 9.622 1.00 84.62 84 ALA A CA 1
ATOM 650 C C . ALA A 1 84 ? 12.536 11.819 8.840 1.00 84.62 84 ALA A C 1
ATOM 652 O O . ALA A 1 84 ? 12.898 11.358 7.753 1.00 84.62 84 ALA A O 1
ATOM 653 N N . TYR A 1 85 ? 11.333 11.520 9.338 1.00 84.25 85 TYR A N 1
ATOM 654 C CA . TYR A 1 85 ? 10.402 10.642 8.635 1.00 84.25 85 TYR A CA 1
ATOM 655 C C . TYR A 1 85 ? 9.922 11.265 7.316 1.00 84.25 85 TYR A C 1
ATOM 657 O O . TYR A 1 85 ? 9.178 12.261 7.290 1.00 84.25 85 TYR A O 1
ATOM 665 N N . LEU A 1 86 ? 10.276 10.608 6.206 1.00 86.94 86 LEU A N 1
ATOM 666 C CA . LEU A 1 86 ? 9.752 10.937 4.881 1.00 86.94 86 LEU A CA 1
ATOM 667 C C . LEU A 1 86 ? 8.237 10.694 4.816 1.00 86.94 86 LEU A C 1
ATOM 669 O O . LEU A 1 86 ? 7.475 11.576 4.416 1.00 86.94 86 LEU A O 1
ATOM 673 N N . PHE A 1 87 ? 7.800 9.533 5.313 1.00 86.56 87 PHE A N 1
ATOM 674 C CA . PHE A 1 87 ? 6.394 9.196 5.517 1.00 86.56 87 PHE A CA 1
ATOM 675 C C . PHE A 1 87 ? 6.050 9.279 7.003 1.00 86.56 87 PHE A C 1
ATOM 677 O O . PHE A 1 87 ? 6.322 8.360 7.771 1.00 86.56 87 PHE A O 1
ATOM 684 N N . ASP A 1 88 ? 5.415 10.376 7.401 1.00 82.62 88 ASP A N 1
ATOM 685 C CA . ASP A 1 88 ? 4.914 10.576 8.764 1.00 82.62 88 ASP A CA 1
ATOM 686 C C . ASP A 1 88 ? 3.541 9.897 8.931 1.00 82.62 88 ASP A C 1
ATOM 688 O O . ASP A 1 88 ? 2.494 10.543 9.026 1.00 82.62 88 ASP A O 1
ATOM 692 N N . ILE A 1 89 ? 3.531 8.563 8.817 1.00 86.81 89 ILE A N 1
ATOM 693 C CA . ILE A 1 89 ? 2.325 7.734 8.920 1.00 86.81 89 ILE A CA 1
ATOM 694 C C . ILE A 1 89 ? 2.580 6.510 9.797 1.00 86.81 89 ILE A C 1
ATOM 696 O O . ILE A 1 89 ? 3.587 5.817 9.676 1.00 86.81 89 ILE A O 1
ATOM 700 N N . SER A 1 90 ? 1.618 6.187 10.661 1.00 88.88 90 SER A N 1
ATOM 701 C CA . SER A 1 90 ? 1.686 4.952 11.443 1.00 88.88 90 SER A CA 1
ATOM 702 C C . SER A 1 90 ? 1.407 3.724 10.568 1.00 88.88 90 SER A C 1
ATOM 704 O O . SER A 1 90 ? 0.611 3.783 9.626 1.00 88.88 90 SER A O 1
ATOM 706 N N . ALA A 1 91 ? 1.953 2.563 10.943 1.00 88.44 91 ALA A N 1
ATOM 707 C CA . ALA A 1 91 ? 1.638 1.292 10.281 1.00 88.44 91 ALA A CA 1
ATOM 708 C C . ALA A 1 91 ? 0.130 0.973 10.299 1.00 88.44 91 ALA A C 1
ATOM 710 O O . ALA A 1 91 ? -0.398 0.365 9.369 1.00 88.44 91 ALA A O 1
ATOM 711 N N . ARG A 1 92 ? -0.596 1.397 11.344 1.00 88.38 92 ARG A N 1
ATOM 712 C CA . ARG A 1 92 ? -2.057 1.247 11.423 1.00 88.38 92 ARG A CA 1
ATOM 713 C C . ARG A 1 92 ? -2.759 2.104 10.368 1.00 88.38 92 ARG A C 1
ATOM 715 O O . ARG A 1 92 ? -3.668 1.610 9.707 1.00 88.38 92 ARG A O 1
ATOM 722 N N . THR A 1 93 ? -2.328 3.353 10.210 1.00 90.38 93 THR A N 1
ATOM 723 C CA . THR A 1 93 ? -2.868 4.290 9.215 1.00 90.38 93 THR A CA 1
ATOM 724 C C . THR A 1 93 ? -2.603 3.788 7.801 1.00 90.38 93 THR A C 1
ATOM 726 O O . THR A 1 93 ? -3.542 3.690 7.017 1.00 90.38 93 THR A O 1
ATOM 729 N N . LEU A 1 94 ? -1.367 3.370 7.505 1.00 90.50 94 LEU A N 1
ATOM 730 C CA . LEU A 1 94 ? -1.009 2.792 6.209 1.00 90.50 94 LEU A CA 1
ATOM 731 C C . LEU A 1 94 ? -1.871 1.566 5.880 1.00 90.50 94 LEU A C 1
ATOM 733 O O . LEU A 1 94 ? -2.427 1.476 4.791 1.00 90.50 94 LEU A O 1
ATOM 737 N N . ASN A 1 95 ? -2.042 0.644 6.832 1.00 91.75 95 ASN A N 1
ATOM 738 C CA . ASN A 1 95 ? -2.907 -0.523 6.646 1.00 91.75 95 ASN A CA 1
ATOM 739 C C . ASN A 1 95 ? -4.367 -0.139 6.365 1.00 91.75 95 ASN A C 1
ATOM 741 O O . ASN A 1 95 ? -5.015 -0.780 5.542 1.00 91.75 95 ASN A O 1
ATOM 745 N N . ALA A 1 96 ? -4.898 0.882 7.042 1.00 90.19 96 ALA A N 1
ATOM 746 C CA . ALA A 1 96 ? -6.255 1.362 6.794 1.00 90.19 96 ALA A CA 1
ATOM 747 C C . ALA A 1 96 ? -6.390 1.982 5.393 1.00 90.19 96 ALA A C 1
ATOM 749 O O . ALA A 1 96 ? -7.362 1.700 4.697 1.00 90.19 96 ALA A O 1
ATOM 750 N N . TRP A 1 97 ? -5.401 2.772 4.960 1.00 93.38 97 TRP A N 1
ATOM 751 C CA . TRP A 1 97 ? -5.372 3.366 3.622 1.00 93.38 97 TRP A CA 1
ATOM 752 C C . TRP A 1 97 ? -5.249 2.314 2.523 1.00 93.38 97 TRP A C 1
ATOM 754 O O . TRP A 1 97 ? -5.991 2.385 1.553 1.00 93.38 97 TRP A O 1
ATOM 764 N N . LEU A 1 98 ? -4.388 1.306 2.690 1.00 93.94 98 LEU A N 1
ATOM 765 C CA . LEU A 1 98 ? -4.255 0.207 1.730 1.00 93.94 98 LEU A CA 1
ATOM 766 C C . LEU A 1 98 ? -5.540 -0.617 1.619 1.00 93.94 98 LEU A C 1
ATOM 768 O O . LEU A 1 98 ? -5.976 -0.919 0.512 1.00 93.94 98 LEU A O 1
ATOM 772 N N . ARG A 1 99 ? -6.193 -0.922 2.748 1.00 92.44 99 ARG A N 1
ATOM 773 C CA . ARG A 1 99 ? -7.502 -1.591 2.739 1.00 92.44 99 ARG A CA 1
ATOM 774 C C . ARG A 1 99 ? -8.535 -0.772 1.975 1.00 92.44 99 ARG A C 1
ATOM 776 O O . ARG A 1 99 ? -9.198 -1.316 1.101 1.00 92.44 99 ARG A O 1
ATOM 783 N N . ARG A 1 100 ? -8.625 0.531 2.260 1.00 92.44 100 ARG A N 1
ATOM 784 C CA . ARG A 1 100 ? -9.554 1.428 1.565 1.00 92.44 100 ARG A CA 1
ATOM 785 C C . ARG A 1 100 ? -9.243 1.536 0.074 1.00 92.44 100 ARG A C 1
ATOM 787 O O . ARG A 1 100 ? -10.164 1.510 -0.728 1.00 92.44 100 ARG A O 1
ATOM 794 N N . LEU A 1 101 ? -7.967 1.632 -0.294 1.00 93.00 101 LEU A N 1
ATOM 795 C CA . LEU A 1 101 ? -7.541 1.634 -1.690 1.00 93.00 101 LEU A CA 1
ATOM 796 C C . LEU A 1 101 ? -8.008 0.359 -2.391 1.00 93.00 101 LEU A C 1
ATOM 798 O O . LEU A 1 101 ? -8.606 0.448 -3.454 1.00 93.00 101 LEU A O 1
ATOM 802 N N . GLY A 1 102 ? -7.814 -0.805 -1.766 1.00 93.50 102 GLY A N 1
ATOM 803 C CA . GLY A 1 102 ? -8.264 -2.065 -2.345 1.00 93.50 102 GLY A CA 1
ATOM 804 C C . GLY A 1 102 ? -9.781 -2.148 -2.519 1.00 93.50 102 GLY A C 1
ATOM 805 O O . GLY A 1 102 ? -10.251 -2.644 -3.535 1.00 93.50 102 GLY A O 1
ATOM 806 N N . GLU A 1 103 ? -10.552 -1.601 -1.578 1.00 93.06 103 GLU A N 1
ATOM 807 C CA . GLU A 1 103 ? -12.010 -1.492 -1.710 1.00 93.06 103 GLU A CA 1
ATOM 808 C C . GLU A 1 103 ? -12.420 -0.577 -2.872 1.00 93.06 103 GLU A C 1
ATOM 810 O O . GLU A 1 103 ? -13.314 -0.944 -3.623 1.00 93.06 103 GLU A O 1
ATOM 815 N N . ILE A 1 104 ? -11.754 0.573 -3.045 1.00 92.06 104 ILE A N 1
ATOM 816 C CA . ILE A 1 104 ? -12.019 1.531 -4.136 1.00 92.06 104 ILE A CA 1
ATOM 817 C C . ILE A 1 104 ? -11.658 0.943 -5.499 1.00 92.06 104 ILE A C 1
ATOM 819 O O . ILE A 1 104 ? -12.403 1.116 -6.460 1.00 92.06 104 ILE A O 1
ATOM 823 N N . THR A 1 105 ? -10.529 0.236 -5.592 1.00 92.19 105 THR A N 1
ATOM 824 C CA . THR A 1 105 ? -10.166 -0.519 -6.799 1.00 92.19 105 THR A CA 1
ATOM 825 C C . THR A 1 105 ? -11.188 -1.614 -7.095 1.00 92.19 105 THR A C 1
ATOM 827 O O . THR A 1 105 ? -11.295 -2.061 -8.232 1.00 92.19 105 THR A O 1
ATOM 830 N N . GLY A 1 106 ? -11.954 -2.028 -6.086 1.00 93.75 106 GLY A N 1
ATOM 831 C CA . GLY A 1 106 ? -12.901 -3.112 -6.201 1.00 93.75 106 GLY A CA 1
ATOM 832 C C . GLY A 1 106 ? -12.189 -4.451 -6.173 1.00 93.75 106 GLY A C 1
ATOM 833 O O . GLY A 1 106 ? -12.553 -5.309 -6.948 1.00 93.75 106 GLY A O 1
ATOM 834 N N . PHE A 1 107 ? -11.182 -4.667 -5.327 1.00 94.06 107 PHE A N 1
ATOM 835 C CA . PHE A 1 107 ? -10.689 -6.020 -5.041 1.00 94.06 107 PHE A CA 1
ATOM 836 C C . PHE A 1 107 ? -11.634 -6.752 -4.092 1.00 94.06 107 PHE A C 1
ATOM 838 O O . PHE A 1 107 ? -12.287 -6.115 -3.261 1.00 94.06 107 PHE A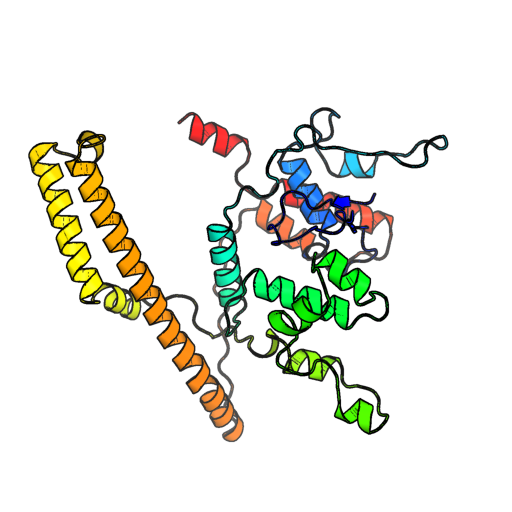 O 1
ATOM 845 N N . ASP A 1 108 ? -11.697 -8.080 -4.198 1.00 92.56 108 ASP A N 1
ATOM 846 C CA . ASP A 1 108 ? -12.429 -8.927 -3.248 1.00 92.56 108 ASP A CA 1
ATOM 847 C C . ASP A 1 108 ? -11.740 -8.891 -1.876 1.00 92.56 108 ASP A C 1
ATOM 849 O O . ASP A 1 108 ? -12.304 -8.441 -0.869 1.00 92.56 108 ASP A O 1
ATOM 853 N N . LEU A 1 109 ? -10.456 -9.251 -1.880 1.00 90.00 109 LEU A N 1
ATOM 854 C CA . LEU A 1 109 ? -9.625 -9.335 -0.691 1.00 90.00 109 LEU A CA 1
ATOM 855 C C . LEU A 1 109 ? -8.953 -7.993 -0.360 1.00 90.00 109 LEU A C 1
ATOM 857 O O . LEU A 1 109 ? -8.562 -7.235 -1.249 1.00 90.00 109 LEU A O 1
ATOM 861 N N . PRO A 1 110 ? -8.728 -7.695 0.931 1.00 88.88 110 PRO A N 1
ATOM 862 C CA . PRO A 1 110 ? -8.064 -6.463 1.332 1.00 88.88 110 PRO A CA 1
ATOM 863 C C . PRO A 1 110 ? -6.599 -6.429 0.880 1.00 88.88 110 PRO A C 1
ATOM 865 O O . PRO A 1 110 ? -5.826 -7.351 1.157 1.00 88.88 110 PRO A O 1
ATOM 868 N N . ILE A 1 111 ? -6.177 -5.302 0.302 1.00 91.75 111 ILE A N 1
ATOM 869 C CA . ILE A 1 111 ? -4.760 -5.017 0.058 1.00 91.75 111 ILE A CA 1
ATOM 870 C C . ILE A 1 111 ? -4.078 -4.714 1.400 1.00 91.75 111 ILE A C 1
ATOM 872 O O . ILE A 1 111 ? -4.541 -3.898 2.201 1.00 91.75 111 ILE A O 1
ATOM 876 N N . THR A 1 112 ? -2.950 -5.375 1.651 1.00 91.38 112 THR A N 1
ATOM 877 C CA . THR A 1 112 ? -2.105 -5.158 2.833 1.00 91.38 112 THR A CA 1
ATOM 878 C C . THR A 1 112 ? -0.636 -5.063 2.412 1.00 91.38 112 THR A C 1
ATOM 880 O O . THR A 1 112 ? -0.286 -5.513 1.318 1.00 91.38 112 THR A O 1
ATOM 883 N N . PRO A 1 113 ? 0.267 -4.549 3.269 1.00 91.25 113 PRO A N 1
ATOM 884 C CA . PRO A 1 113 ? 1.702 -4.558 2.989 1.00 91.25 113 PRO A CA 1
ATOM 885 C C . PRO A 1 113 ? 2.244 -5.964 2.711 1.00 91.25 113 PRO A C 1
ATOM 887 O O . PRO A 1 113 ? 3.173 -6.127 1.926 1.00 91.25 113 PRO A O 1
ATOM 890 N N . TYR A 1 114 ? 1.649 -6.989 3.330 1.00 90.00 114 TYR A N 1
ATOM 891 C CA . TYR A 1 114 ? 2.007 -8.379 3.074 1.00 90.00 114 TYR A CA 1
ATOM 892 C C . TYR A 1 114 ? 1.691 -8.793 1.629 1.00 90.00 114 TYR A C 1
ATOM 894 O O . TYR A 1 114 ? 2.543 -9.397 0.989 1.00 90.00 114 TYR A O 1
ATOM 902 N N . TRP A 1 115 ? 0.532 -8.407 1.085 1.00 88.56 115 TRP A N 1
ATOM 903 C CA . TRP A 1 115 ? 0.179 -8.681 -0.314 1.00 88.56 115 TRP A CA 1
ATOM 904 C C . TRP A 1 115 ? 1.104 -7.973 -1.304 1.00 88.56 115 TRP A C 1
ATOM 906 O O . TRP A 1 115 ? 1.555 -8.597 -2.259 1.00 88.56 115 TRP A O 1
ATOM 916 N N . LEU A 1 116 ? 1.448 -6.706 -1.047 1.00 90.25 116 LEU A N 1
ATOM 917 C CA . LEU A 1 116 ? 2.416 -5.973 -1.874 1.00 90.25 116 LEU A CA 1
ATOM 918 C C . LEU A 1 116 ? 3.782 -6.664 -1.869 1.00 90.25 116 LEU A C 1
ATOM 920 O O . LEU A 1 116 ? 4.412 -6.829 -2.910 1.00 90.25 116 LEU A O 1
ATOM 924 N N . ARG A 1 117 ? 4.213 -7.138 -0.698 1.00 90.12 117 ARG A N 1
ATOM 925 C CA . ARG A 1 117 ? 5.456 -7.891 -0.543 1.00 90.12 117 ARG A CA 1
ATOM 926 C C . ARG A 1 117 ? 5.413 -9.257 -1.229 1.00 90.12 117 ARG A C 1
ATOM 928 O O . ARG A 1 117 ? 6.416 -9.655 -1.810 1.00 90.12 117 ARG A O 1
ATOM 935 N N . ARG A 1 118 ? 4.274 -9.953 -1.178 1.00 89.38 118 ARG A N 1
ATOM 936 C CA . ARG A 1 118 ? 4.031 -11.213 -1.895 1.00 89.38 118 ARG A CA 1
ATOM 937 C C . ARG A 1 118 ? 4.165 -11.003 -3.403 1.00 89.38 118 ARG A C 1
ATOM 939 O O . ARG A 1 118 ? 4.942 -11.702 -4.037 1.00 89.38 118 ARG A O 1
ATOM 946 N N . GLY A 1 119 ? 3.484 -9.990 -3.944 1.00 88.44 119 GLY A N 1
ATOM 947 C CA . GLY A 1 119 ? 3.541 -9.643 -5.366 1.00 88.44 119 GLY A CA 1
ATOM 948 C C . GLY A 1 119 ? 4.936 -9.221 -5.832 1.00 88.44 119 GLY A C 1
ATOM 949 O O . GLY A 1 119 ? 5.397 -9.694 -6.863 1.00 88.44 119 GLY A O 1
ATOM 950 N N . ALA A 1 120 ? 5.642 -8.393 -5.055 1.00 88.31 120 ALA A N 1
ATOM 951 C CA . ALA A 1 120 ? 7.022 -8.011 -5.365 1.00 88.31 120 ALA A CA 1
ATOM 952 C C . ALA A 1 120 ? 7.986 -9.207 -5.302 1.00 88.31 120 ALA A C 1
ATOM 954 O O . ALA A 1 120 ? 8.856 -9.346 -6.156 1.00 88.31 120 ALA A O 1
ATOM 955 N N . GLY A 1 121 ? 7.815 -10.089 -4.311 1.00 90.00 121 GLY A N 1
ATOM 956 C CA . GLY A 1 121 ? 8.602 -11.314 -4.194 1.00 90.00 121 GLY A CA 1
ATOM 957 C C . GLY A 1 121 ? 8.374 -12.275 -5.357 1.00 90.00 121 GLY A C 1
ATOM 958 O O . GLY A 1 121 ? 9.337 -12.847 -5.850 1.00 90.00 121 GLY A O 1
ATOM 959 N N . GLU A 1 122 ? 7.127 -12.413 -5.812 1.00 88.19 122 GLU A N 1
ATOM 960 C CA . GLU A 1 122 ? 6.771 -13.182 -7.009 1.00 88.19 122 GLU A CA 1
ATOM 961 C C . GLU A 1 122 ? 7.366 -12.583 -8.286 1.00 88.19 122 GLU A C 1
ATOM 963 O O . GLU A 1 122 ? 7.981 -13.303 -9.062 1.00 88.19 122 GLU A O 1
ATOM 968 N N . ALA A 1 123 ? 7.268 -11.264 -8.475 1.00 88.12 123 ALA A N 1
ATOM 969 C CA . ALA A 1 123 ? 7.868 -10.596 -9.630 1.00 88.12 123 ALA A CA 1
ATOM 970 C C . ALA A 1 123 ? 9.390 -10.805 -9.690 1.00 88.12 123 ALA A C 1
ATOM 972 O O . ALA A 1 123 ? 9.931 -11.054 -10.762 1.00 88.12 123 ALA A O 1
ATOM 973 N N . ALA A 1 124 ? 10.063 -10.757 -8.537 1.00 89.31 124 ALA A N 1
ATOM 974 C CA . ALA A 1 124 ? 11.485 -11.061 -8.443 1.00 89.31 124 ALA A CA 1
ATOM 975 C C . ALA A 1 124 ? 11.792 -12.549 -8.690 1.00 89.31 124 ALA A C 1
ATOM 977 O O . ALA A 1 124 ? 12.801 -12.853 -9.304 1.00 89.31 124 ALA A O 1
ATOM 978 N N . ASN A 1 125 ? 10.932 -13.470 -8.244 1.00 87.56 125 ASN A N 1
ATOM 979 C CA . ASN A 1 125 ? 11.126 -14.913 -8.441 1.00 87.56 125 ASN A CA 1
ATOM 980 C C . ASN A 1 125 ? 10.891 -15.366 -9.891 1.00 87.56 125 ASN A C 1
ATOM 982 O O . ASN A 1 125 ? 11.477 -16.345 -10.335 1.00 87.56 125 ASN A O 1
ATOM 986 N N . SER A 1 126 ? 10.004 -14.674 -10.606 1.00 85.12 126 SER A N 1
ATOM 987 C CA . SER A 1 126 ? 9.669 -14.945 -12.008 1.00 85.12 126 SER A CA 1
ATOM 988 C C . SER A 1 126 ? 10.619 -14.266 -13.012 1.00 85.12 126 SER A C 1
ATOM 990 O O . SER A 1 126 ? 10.481 -14.473 -14.215 1.00 85.12 126 SER A O 1
ATOM 992 N N . SER A 1 127 ? 11.556 -13.440 -12.542 1.00 86.12 127 SER A N 1
ATOM 993 C CA . SER A 1 127 ? 12.561 -12.751 -13.364 1.00 86.12 127 SER A CA 1
ATOM 994 C C . SER A 1 127 ? 13.760 -13.667 -13.621 1.00 86.12 127 SER A C 1
ATOM 996 O O . SER A 1 127 ? 14.196 -14.387 -12.726 1.00 86.12 127 SER A O 1
ATOM 998 N N . CYS A 1 128 ? 14.318 -13.635 -14.835 1.00 86.88 128 CYS A N 1
ATOM 999 C CA . CYS A 1 128 ? 15.571 -14.340 -15.127 1.00 86.88 128 CYS A CA 1
ATOM 1000 C C . CYS A 1 128 ? 16.809 -13.538 -14.685 1.00 86.88 128 CYS A C 1
ATOM 1002 O O . CYS A 1 128 ? 17.900 -14.091 -14.575 1.00 86.88 128 CYS A O 1
ATOM 1004 N N . GLU A 1 129 ? 16.635 -12.249 -14.398 1.00 92.19 129 GLU A N 1
ATOM 1005 C CA . GLU A 1 129 ? 17.677 -11.309 -13.989 1.00 92.19 129 GLU A CA 1
ATOM 1006 C C . GLU A 1 129 ? 17.931 -11.310 -12.472 1.00 92.19 129 GLU A C 1
ATOM 1008 O O . GLU A 1 129 ? 18.994 -10.880 -12.021 1.00 92.19 129 GLU A O 1
ATOM 1013 N N . ILE A 1 130 ? 16.968 -11.782 -11.672 1.00 90.06 130 ILE A N 1
ATOM 1014 C CA . ILE A 1 130 ? 17.060 -11.819 -10.209 1.00 90.06 130 ILE A CA 1
ATOM 1015 C C . ILE A 1 130 ? 17.141 -13.271 -9.737 1.00 90.06 130 ILE A C 1
ATOM 1017 O O . ILE A 1 130 ? 16.155 -14.000 -9.700 1.00 90.06 130 ILE A O 1
ATOM 1021 N N . SER A 1 131 ? 18.328 -13.683 -9.292 1.00 90.62 131 SER A N 1
ATOM 1022 C CA . SER A 1 131 ? 18.516 -14.996 -8.666 1.00 90.62 131 SER A CA 1
ATOM 1023 C C . SER A 1 131 ? 17.752 -15.123 -7.343 1.00 90.62 131 SER A C 1
ATOM 1025 O O . SER A 1 131 ? 17.520 -14.141 -6.632 1.00 90.62 131 SER A O 1
ATOM 1027 N N . GLU A 1 132 ? 17.466 -16.357 -6.923 1.00 88.88 132 GLU A N 1
ATOM 1028 C CA . GLU A 1 132 ? 16.865 -16.644 -5.611 1.00 88.88 132 GLU A CA 1
ATOM 1029 C C . GLU A 1 132 ? 17.687 -16.041 -4.450 1.00 88.88 132 GLU A C 1
ATOM 1031 O O . GLU A 1 132 ? 17.147 -15.535 -3.462 1.00 88.88 132 GLU A O 1
ATOM 1036 N N . ALA A 1 133 ? 19.019 -16.035 -4.565 1.00 87.19 133 ALA A N 1
ATOM 1037 C CA . ALA A 1 133 ? 19.894 -15.417 -3.573 1.00 87.19 133 ALA A CA 1
ATOM 1038 C C . ALA A 1 133 ? 19.681 -13.894 -3.491 1.00 87.19 133 ALA A C 1
ATOM 1040 O O . ALA A 1 133 ? 19.570 -13.353 -2.387 1.00 87.19 133 ALA A O 1
ATOM 1041 N N . GLN A 1 134 ? 19.573 -13.207 -4.633 1.00 88.75 134 GLN A N 1
ATOM 1042 C CA . GLN A 1 134 ? 19.286 -11.769 -4.692 1.00 88.75 134 GLN A CA 1
ATOM 1043 C C . GLN A 1 134 ? 17.865 -11.452 -4.214 1.00 88.75 134 GLN A C 1
ATOM 1045 O O . GLN A 1 134 ? 17.675 -10.494 -3.466 1.00 88.75 134 GLN A O 1
ATOM 1050 N N . GLN A 1 135 ? 16.881 -12.284 -4.555 1.00 89.31 135 GLN A N 1
ATOM 1051 C CA . GLN A 1 135 ? 15.511 -12.168 -4.056 1.00 89.31 135 GLN A CA 1
ATOM 1052 C C . GLN A 1 135 ? 15.467 -12.267 -2.522 1.00 89.31 135 GLN A C 1
ATOM 1054 O O . GLN A 1 135 ? 14.843 -11.439 -1.851 1.00 89.31 135 GLN A O 1
ATOM 1059 N N . ASN A 1 136 ? 16.184 -13.232 -1.939 1.00 86.69 136 ASN A N 1
ATOM 1060 C CA . ASN A 1 136 ? 16.296 -13.369 -0.489 1.00 86.69 136 ASN A CA 1
ATOM 1061 C C . ASN A 1 136 ? 17.014 -12.176 0.157 1.00 86.69 136 ASN A C 1
ATOM 1063 O O . ASN A 1 136 ? 16.624 -11.767 1.249 1.00 86.69 136 ASN A O 1
ATOM 1067 N N . LEU A 1 137 ? 18.008 -11.572 -0.502 1.00 85.88 137 LEU A N 1
ATOM 1068 C CA . LEU A 1 137 ? 18.634 -10.329 -0.031 1.00 85.88 137 LEU A CA 1
ATOM 1069 C C . LEU A 1 137 ? 17.655 -9.148 -0.070 1.00 85.88 137 LEU A C 1
ATOM 1071 O O . LEU A 1 137 ? 17.509 -8.450 0.935 1.00 85.88 137 LEU A O 1
ATOM 1075 N N . LEU A 1 138 ? 16.933 -8.970 -1.180 1.00 85.25 138 LEU A N 1
ATOM 1076 C CA . LEU A 1 138 ? 15.927 -7.919 -1.368 1.00 85.25 138 LEU A CA 1
ATOM 1077 C C . LEU A 1 138 ? 14.813 -8.012 -0.317 1.00 85.25 138 LEU A C 1
ATOM 1079 O O . LEU A 1 138 ? 14.427 -7.022 0.309 1.00 85.25 138 LEU A O 1
ATOM 1083 N N . LEU A 1 139 ? 14.319 -9.227 -0.078 1.00 84.94 139 LEU A N 1
ATOM 1084 C CA . LEU A 1 139 ? 13.323 -9.502 0.948 1.00 84.94 139 LEU A CA 1
ATOM 1085 C C . LEU A 1 139 ? 13.949 -9.640 2.347 1.00 84.94 139 LEU A C 1
ATOM 1087 O O . LEU A 1 139 ? 13.221 -9.743 3.324 1.00 84.94 139 LEU A O 1
ATOM 1091 N N . GLN A 1 140 ? 15.267 -9.590 2.518 1.00 83.06 140 GLN A N 1
ATOM 1092 C CA . GLN A 1 140 ? 15.924 -9.794 3.819 1.00 83.06 140 GLN A CA 1
ATOM 1093 C C . GLN A 1 140 ? 15.494 -11.105 4.508 1.00 83.06 140 GLN A C 1
ATOM 1095 O O . GLN A 1 140 ? 15.237 -11.151 5.715 1.00 83.06 140 GLN A O 1
ATOM 1100 N N . HIS A 1 141 ? 15.366 -12.173 3.726 1.00 83.62 141 HIS A N 1
ATOM 1101 C CA . HIS A 1 141 ? 15.100 -13.523 4.200 1.00 83.62 141 HIS A CA 1
ATOM 1102 C C . HIS A 1 141 ? 16.413 -14.255 4.493 1.00 83.62 141 HIS A C 1
ATOM 1104 O O . HIS A 1 141 ? 17.409 -14.086 3.794 1.00 83.62 141 HIS A O 1
ATOM 1110 N N . ALA A 1 142 ? 16.415 -15.088 5.537 1.00 80.00 142 ALA A N 1
ATOM 1111 C CA . ALA A 1 142 ? 17.575 -15.913 5.875 1.00 80.00 142 ALA A CA 1
ATOM 1112 C C . ALA A 1 142 ? 17.810 -17.035 4.845 1.00 80.00 142 ALA A C 1
ATOM 1114 O O . ALA A 1 142 ? 18.950 -17.430 4.615 1.00 80.00 142 ALA A O 1
ATOM 1115 N N . SER A 1 143 ? 16.734 -17.527 4.228 1.00 83.19 143 SER A N 1
ATOM 1116 C CA . SER A 1 143 ? 16.725 -18.638 3.277 1.00 83.19 143 SER A CA 1
ATOM 1117 C C . SER A 1 143 ? 15.500 -18.563 2.362 1.00 83.19 143 SER A C 1
ATOM 1119 O O . SER A 1 143 ? 14.469 -17.997 2.746 1.00 83.19 143 SER A O 1
ATOM 1121 N N . GLY A 1 144 ? 15.575 -19.226 1.204 1.00 83.81 144 GLY A N 1
ATOM 1122 C CA . GLY A 1 144 ? 14.466 -19.336 0.249 1.00 83.81 144 GLY A CA 1
ATOM 1123 C C . GLY A 1 144 ? 13.210 -19.992 0.813 1.00 83.81 144 GLY A C 1
ATOM 1124 O O . GLY A 1 144 ? 12.093 -19.626 0.451 1.00 83.81 144 GLY A O 1
ATOM 1125 N N . SER A 1 145 ? 13.358 -20.875 1.806 1.00 87.12 145 SER A N 1
ATOM 1126 C CA . SER A 1 145 ? 12.222 -21.500 2.495 1.00 87.12 145 SER A CA 1
ATOM 1127 C C . SER A 1 145 ? 11.267 -20.482 3.131 1.00 87.12 145 SER A C 1
ATOM 1129 O O . SER A 1 145 ? 10.067 -20.739 3.229 1.00 87.12 145 SER A O 1
ATOM 1131 N N . VAL A 1 146 ? 11.755 -19.297 3.523 1.00 87.50 146 VAL A N 1
ATOM 1132 C CA . VAL A 1 146 ? 10.902 -18.219 4.046 1.00 87.50 146 VAL A CA 1
ATOM 1133 C C . VAL A 1 146 ? 9.980 -17.684 2.955 1.00 87.50 146 VAL A C 1
ATOM 1135 O O . VAL A 1 146 ? 8.795 -17.468 3.224 1.00 87.50 146 VAL A O 1
ATOM 1138 N N . TYR A 1 147 ? 10.501 -17.489 1.742 1.00 88.94 147 TYR A N 1
ATOM 1139 C CA . TYR A 1 147 ? 9.694 -17.100 0.592 1.00 88.94 147 TYR A CA 1
ATOM 1140 C C . TYR A 1 147 ? 8.691 -18.200 0.239 1.00 88.94 147 TYR A C 1
ATOM 1142 O O . TYR A 1 147 ? 7.488 -17.946 0.232 1.00 88.94 147 TYR A O 1
ATOM 1150 N N . GLN A 1 148 ? 9.152 -19.439 0.074 1.00 88.50 148 GLN A N 1
ATOM 1151 C CA . GLN A 1 148 ? 8.287 -20.561 -0.298 1.00 88.50 148 GLN A CA 1
ATOM 1152 C C . GLN A 1 148 ? 7.141 -20.783 0.699 1.00 88.50 148 GLN A C 1
ATOM 1154 O O . GLN A 1 148 ? 5.999 -20.982 0.296 1.00 88.50 148 GLN A O 1
ATOM 1159 N N . LYS A 1 149 ? 7.416 -20.700 2.006 1.00 89.88 149 LYS A N 1
ATOM 1160 C CA . LYS A 1 149 ? 6.406 -20.920 3.050 1.00 89.88 149 LYS A CA 1
ATOM 1161 C C . LYS A 1 149 ? 5.420 -19.763 3.191 1.00 89.88 149 LYS A C 1
ATOM 1163 O O . LYS A 1 149 ? 4.254 -20.000 3.484 1.00 89.88 149 LYS A O 1
ATOM 1168 N N . ASN A 1 150 ? 5.891 -18.521 3.066 1.00 88.12 150 ASN A N 1
ATOM 1169 C CA . ASN A 1 150 ? 5.104 -17.350 3.463 1.00 88.12 150 ASN A CA 1
ATOM 1170 C C . ASN A 1 150 ? 4.701 -16.444 2.307 1.00 88.12 150 ASN A C 1
ATOM 1172 O O . ASN A 1 150 ? 3.920 -15.537 2.546 1.00 88.12 150 ASN A O 1
ATOM 1176 N N . TYR A 1 151 ? 5.254 -16.592 1.109 1.00 88.62 151 TYR A N 1
ATOM 1177 C CA . TYR A 1 151 ? 5.069 -15.630 0.020 1.00 88.62 151 TYR A CA 1
ATOM 1178 C C . TYR A 1 151 ? 4.868 -16.274 -1.353 1.00 88.62 151 TYR A C 1
ATOM 1180 O O . TYR A 1 151 ? 4.490 -15.553 -2.275 1.00 88.62 151 TYR A O 1
ATOM 1188 N N . ARG A 1 152 ? 5.052 -17.595 -1.504 1.00 87.06 152 ARG A N 1
ATOM 1189 C CA . ARG A 1 152 ? 4.721 -18.268 -2.768 1.00 87.06 152 ARG A CA 1
ATOM 1190 C C . ARG A 1 152 ? 3.262 -17.998 -3.139 1.00 87.06 152 ARG A C 1
ATOM 1192 O O . ARG A 1 152 ? 2.432 -17.932 -2.227 1.00 87.06 152 ARG A O 1
ATOM 1199 N N . PRO A 1 153 ? 2.918 -17.833 -4.418 1.00 84.12 153 PRO A N 1
ATOM 1200 C CA . PRO A 1 153 ? 1.533 -17.704 -4.850 1.00 84.12 153 PRO A CA 1
ATOM 1201 C C . PRO A 1 153 ? 0.771 -19.022 -4.628 1.00 84.12 153 PRO A C 1
ATOM 1203 O O . PRO A 1 153 ? 1.357 -20.102 -4.654 1.00 84.12 153 PRO A O 1
ATOM 1206 N N . ASP A 1 154 ? -0.536 -18.928 -4.372 1.00 83.75 154 ASP A N 1
ATOM 1207 C CA . ASP A 1 154 ? -1.403 -20.109 -4.198 1.00 83.75 154 ASP A CA 1
ATOM 1208 C C . ASP A 1 154 ? -1.730 -20.751 -5.552 1.00 83.75 154 ASP A C 1
ATOM 1210 O O . ASP A 1 154 ? -1.952 -21.954 -5.645 1.00 83.75 154 ASP A O 1
ATOM 1214 N N . TYR A 1 155 ? -1.734 -19.932 -6.605 1.00 83.19 155 TYR A N 1
ATOM 1215 C CA . TYR A 1 155 ? -1.912 -20.340 -7.989 1.00 83.19 155 TYR A CA 1
ATOM 1216 C C . TYR A 1 155 ? -0.556 -20.354 -8.696 1.00 83.19 155 TYR A C 1
ATOM 1218 O O . TYR A 1 155 ? 0.225 -19.413 -8.553 1.00 83.19 155 TYR A O 1
ATOM 1226 N N . LEU A 1 156 ? -0.285 -21.399 -9.479 1.00 84.12 156 LEU A N 1
ATOM 1227 C CA . LEU A 1 156 ? 0.970 -21.536 -10.210 1.00 84.12 156 LEU A CA 1
ATOM 1228 C C . LEU A 1 156 ? 1.108 -20.408 -11.260 1.00 84.12 156 LEU A C 1
ATOM 1230 O O . LEU A 1 156 ? 0.297 -20.341 -12.182 1.00 84.12 156 LEU A O 1
ATOM 1234 N N . PRO A 1 157 ? 2.121 -19.529 -11.167 1.00 81.56 157 PRO A N 1
ATOM 1235 C CA . PRO A 1 157 ? 2.218 -18.321 -11.988 1.00 81.56 157 PRO A CA 1
ATOM 1236 C C . PRO A 1 157 ? 2.762 -18.588 -13.404 1.00 81.56 157 PRO A C 1
ATOM 1238 O O . PRO A 1 157 ? 3.113 -17.649 -14.116 1.00 81.56 157 PRO A O 1
ATOM 1241 N N . VAL A 1 158 ? 2.824 -19.855 -13.829 1.00 85.06 158 VAL A N 1
ATOM 1242 C CA . VAL A 1 158 ? 3.314 -20.279 -15.145 1.00 85.06 158 VAL A CA 1
ATOM 1243 C C . VAL A 1 158 ? 2.246 -21.055 -15.909 1.00 85.06 158 VAL A C 1
ATOM 1245 O O . VAL A 1 158 ? 1.433 -21.772 -15.323 1.00 85.06 158 VAL A O 1
ATOM 1248 N N . ASP A 1 159 ? 2.263 -20.929 -17.236 1.00 91.44 159 ASP A N 1
ATOM 1249 C CA . ASP A 1 159 ? 1.414 -21.726 -18.123 1.00 91.44 159 ASP A CA 1
ATOM 1250 C C . ASP A 1 159 ? 1.962 -23.155 -18.216 1.00 91.44 159 ASP A C 1
ATOM 1252 O O . ASP A 1 159 ? 2.730 -23.494 -19.118 1.00 91.44 159 ASP A O 1
ATOM 1256 N N . PHE A 1 160 ? 1.597 -23.986 -17.237 1.00 90.75 160 PHE A N 1
ATOM 1257 C CA . PHE A 1 160 ? 2.044 -25.376 -17.165 1.00 90.75 160 PHE A CA 1
ATOM 1258 C C . PHE A 1 160 ? 1.696 -26.160 -18.434 1.00 90.75 160 PHE A C 1
ATOM 1260 O O . PHE A 1 160 ? 2.513 -26.939 -18.913 1.00 90.75 160 PHE A O 1
ATOM 1267 N N . ASN A 1 161 ? 0.509 -25.934 -19.005 1.00 92.56 161 ASN A N 1
ATOM 1268 C CA . ASN A 1 161 ? 0.073 -26.650 -20.200 1.00 92.56 161 ASN A CA 1
ATOM 1269 C C . ASN A 1 161 ? 0.934 -26.295 -21.411 1.00 92.56 161 ASN A C 1
ATOM 1271 O O . ASN A 1 161 ? 1.353 -27.196 -22.139 1.00 92.56 161 ASN A O 1
ATOM 1275 N N . ALA A 1 162 ? 1.215 -25.007 -21.621 1.00 94.50 162 ALA A N 1
ATOM 1276 C CA . ALA A 1 162 ? 2.100 -24.589 -22.699 1.00 94.50 162 ALA A CA 1
ATOM 1277 C C . ALA A 1 162 ? 3.523 -25.117 -22.488 1.00 94.50 162 ALA A C 1
ATOM 1279 O O . ALA A 1 162 ? 4.095 -25.675 -23.416 1.00 94.50 162 ALA A O 1
ATOM 1280 N N . ALA A 1 163 ? 4.058 -25.034 -21.266 1.00 91.44 163 ALA A N 1
ATOM 1281 C CA . ALA A 1 163 ? 5.379 -25.571 -20.948 1.00 91.44 163 ALA A CA 1
ATOM 1282 C C . ALA A 1 163 ? 5.469 -27.084 -21.218 1.00 91.44 163 ALA A C 1
ATOM 1284 O O . ALA A 1 163 ? 6.391 -27.535 -21.895 1.00 91.44 163 ALA A O 1
ATOM 1285 N N . TRP A 1 164 ? 4.482 -27.860 -20.757 1.00 94.50 164 TRP A N 1
ATOM 1286 C CA . TRP A 1 164 ? 4.420 -29.310 -20.957 1.00 94.50 164 TRP A CA 1
ATOM 1287 C C . TRP A 1 164 ? 4.335 -29.697 -22.436 1.00 94.50 164 TRP A C 1
ATOM 1289 O O . TRP A 1 164 ? 4.982 -30.641 -22.880 1.00 94.50 164 TRP A O 1
ATOM 1299 N N . ARG A 1 165 ? 3.545 -28.951 -23.211 1.00 96.81 165 ARG A N 1
ATOM 1300 C CA . ARG A 1 165 ? 3.351 -29.185 -24.649 1.00 96.81 165 ARG A CA 1
ATOM 1301 C C . ARG A 1 165 ? 4.408 -28.514 -25.528 1.00 96.81 165 ARG A C 1
ATOM 1303 O O . ARG A 1 165 ? 4.288 -28.591 -26.744 1.00 96.81 165 ARG A O 1
ATOM 1310 N N . GLN A 1 166 ? 5.398 -27.845 -24.935 1.00 94.12 166 GLN A N 1
ATOM 1311 C CA . GLN A 1 166 ? 6.413 -27.060 -25.647 1.00 94.12 166 GLN A CA 1
ATOM 1312 C C . GLN A 1 166 ? 5.807 -25.983 -26.571 1.00 94.12 166 GLN A C 1
ATOM 1314 O O . GLN A 1 166 ? 6.304 -25.705 -27.660 1.00 94.12 166 GLN A O 1
ATOM 1319 N N . LEU A 1 167 ? 4.711 -25.365 -26.129 1.00 95.94 167 LEU A N 1
ATOM 1320 C CA . LEU A 1 167 ? 4.030 -24.265 -26.810 1.00 95.94 167 LEU A CA 1
ATOM 1321 C C . LEU A 1 167 ? 4.421 -22.913 -26.206 1.00 95.94 167 LEU A C 1
ATOM 1323 O O . LEU A 1 167 ? 4.933 -22.823 -25.090 1.00 95.94 167 LEU A O 1
ATOM 1327 N N . LYS A 1 168 ? 4.108 -21.834 -26.932 1.00 94.75 168 LYS A N 1
ATOM 1328 C CA . LYS A 1 168 ? 4.275 -20.464 -26.441 1.00 94.75 168 LYS A CA 1
ATOM 1329 C C . LYS A 1 168 ? 3.363 -20.217 -25.222 1.00 94.75 168 LYS A C 1
ATOM 1331 O O . LYS A 1 168 ? 2.145 -20.328 -25.364 1.00 94.75 168 LYS A O 1
ATOM 1336 N N . PRO A 1 169 ? 3.910 -19.829 -24.055 1.00 91.94 169 PRO A N 1
ATOM 1337 C CA . PRO A 1 169 ? 3.113 -19.564 -22.858 1.00 91.94 169 PRO A CA 1
ATOM 1338 C C . PRO A 1 169 ? 2.131 -18.398 -23.011 1.00 91.94 169 PRO A C 1
ATOM 1340 O O . PRO A 1 169 ? 2.490 -17.320 -23.495 1.00 91.94 169 PRO A O 1
ATOM 1343 N N . GLN A 1 170 ? 0.913 -18.565 -22.494 1.00 92.06 170 GLN A N 1
ATOM 1344 C CA . GLN A 1 170 ? -0.101 -17.508 -22.429 1.00 92.06 170 GLN A CA 1
ATOM 1345 C C . GLN A 1 170 ? 0.047 -16.668 -21.151 1.00 92.06 170 GLN A C 1
ATOM 1347 O O . GLN A 1 170 ? -0.843 -16.605 -20.300 1.00 92.06 170 GLN A O 1
ATOM 1352 N N . VAL A 1 171 ? 1.196 -15.999 -21.012 1.00 87.56 171 VAL A N 1
ATOM 1353 C CA . VAL A 1 171 ? 1.611 -15.306 -19.774 1.00 87.56 171 VAL A CA 1
ATOM 1354 C C . VAL A 1 171 ? 0.561 -14.310 -19.274 1.00 87.56 171 VAL A C 1
ATOM 1356 O O . VAL A 1 171 ? 0.266 -14.271 -18.082 1.00 87.56 171 VAL A O 1
ATOM 1359 N N . MET A 1 172 ? -0.040 -13.519 -20.168 1.00 87.94 172 MET A N 1
ATOM 1360 C CA . MET A 1 172 ? -1.051 -12.526 -19.783 1.00 87.94 172 MET A CA 1
ATOM 1361 C C . MET A 1 172 ? -2.326 -13.164 -19.232 1.00 87.94 172 MET A C 1
ATOM 1363 O O . MET A 1 172 ? -2.857 -12.674 -18.238 1.00 87.94 172 MET A O 1
ATOM 1367 N N . ILE A 1 173 ? -2.781 -14.277 -19.812 1.00 90.12 173 ILE A N 1
ATOM 1368 C CA . ILE A 1 173 ? -3.974 -14.994 -19.344 1.00 90.12 173 ILE A CA 1
ATOM 1369 C C . ILE A 1 173 ? -3.709 -15.609 -17.972 1.00 90.12 173 ILE A C 1
ATOM 1371 O O . ILE A 1 173 ? -4.496 -15.402 -17.052 1.00 90.12 173 ILE A O 1
ATOM 1375 N N . ILE A 1 174 ? -2.569 -16.285 -17.793 1.00 89.56 174 ILE A N 1
ATOM 1376 C CA . ILE A 1 174 ? -2.183 -16.847 -16.491 1.00 89.56 174 ILE A CA 1
ATOM 1377 C C . ILE A 1 174 ? -2.072 -15.749 -15.435 1.00 89.56 174 ILE A C 1
ATOM 1379 O O . ILE A 1 174 ? -2.576 -15.909 -14.324 1.00 89.56 174 ILE A O 1
ATOM 1383 N N . ARG A 1 175 ? -1.469 -14.604 -15.765 1.00 84.38 175 ARG A N 1
ATOM 1384 C CA . ARG A 1 175 ? -1.329 -13.480 -14.831 1.00 84.38 175 ARG A CA 1
ATOM 1385 C C . ARG A 1 175 ? -2.682 -12.873 -14.459 1.00 84.38 175 ARG A C 1
ATOM 1387 O O . ARG A 1 175 ? -2.909 -12.579 -13.286 1.00 84.38 175 ARG A O 1
ATOM 1394 N N . MET A 1 176 ? -3.586 -12.732 -15.429 1.00 85.50 176 MET A N 1
ATOM 1395 C CA . MET A 1 176 ? -4.956 -12.281 -15.182 1.00 85.50 176 MET A CA 1
ATOM 1396 C C . MET A 1 176 ? -5.731 -13.279 -14.320 1.00 85.50 176 MET A C 1
ATOM 1398 O O . MET A 1 176 ? -6.362 -12.851 -13.365 1.00 85.50 176 MET A O 1
ATOM 1402 N N . ALA A 1 177 ? -5.638 -14.584 -14.583 1.00 85.94 177 ALA A N 1
ATOM 1403 C CA . ALA A 1 177 ? -6.375 -15.623 -13.856 1.00 85.94 177 ALA A CA 1
ATOM 1404 C C . ALA A 1 177 ? -5.830 -15.908 -12.440 1.00 85.94 177 ALA A C 1
ATOM 1406 O O . ALA A 1 177 ? -6.587 -16.286 -11.540 1.00 85.94 177 ALA A O 1
ATOM 1407 N N . SER A 1 178 ? -4.523 -15.734 -12.234 1.00 82.38 178 SER A N 1
ATOM 1408 C CA . SER A 1 178 ? -3.824 -16.025 -10.972 1.00 82.38 178 SER A CA 1
ATOM 1409 C C . SER A 1 178 ? -3.766 -14.841 -10.005 1.00 82.38 178 SER A C 1
ATOM 1411 O O . SER A 1 178 ? -3.673 -15.033 -8.791 1.00 82.38 178 SER A O 1
ATOM 1413 N N . GLY A 1 179 ? -3.803 -13.613 -10.526 1.00 80.88 179 GLY A N 1
ATOM 1414 C CA . GLY A 1 179 ? -3.641 -12.394 -9.744 1.00 80.88 179 GLY A CA 1
ATOM 1415 C C . GLY A 1 179 ? -4.920 -11.920 -9.056 1.00 80.88 179 GLY A C 1
ATOM 1416 O O . GLY A 1 179 ? -6.038 -12.257 -9.441 1.00 80.88 179 GLY A O 1
ATOM 1417 N N . GLN A 1 180 ? -4.761 -11.027 -8.073 1.00 84.06 180 GLN A N 1
ATOM 1418 C CA . GLN A 1 180 ? -5.896 -10.327 -7.460 1.00 84.06 180 GLN A CA 1
ATOM 1419 C C . GLN A 1 180 ? -6.693 -9.486 -8.468 1.00 84.06 180 GLN A C 1
ATOM 1421 O O . GLN A 1 180 ? -7.879 -9.252 -8.243 1.00 84.06 180 GLN A O 1
ATOM 1426 N N . SER A 1 181 ? -6.081 -9.082 -9.588 1.00 85.44 181 SER A N 1
ATOM 1427 C CA . SER A 1 181 ? -6.745 -8.336 -10.663 1.00 85.44 181 SER A CA 1
ATOM 1428 C C . SER A 1 181 ? -7.990 -9.036 -11.208 1.00 85.44 181 SER A C 1
ATOM 1430 O O . SER A 1 181 ? -8.924 -8.352 -11.605 1.00 85.44 181 SER A O 1
ATOM 1432 N N . ARG A 1 182 ? -8.066 -10.374 -11.138 1.00 89.00 182 ARG A N 1
ATOM 1433 C CA . ARG A 1 182 ? -9.271 -11.133 -11.516 1.00 89.00 182 ARG A CA 1
ATOM 1434 C C . ARG A 1 182 ? -10.507 -10.786 -10.690 1.00 89.00 182 ARG A C 1
ATOM 1436 O O . ARG A 1 182 ? -11.622 -11.021 -11.122 1.00 89.00 182 ARG A O 1
ATOM 1443 N N . SER A 1 183 ? -10.297 -10.305 -9.464 1.00 91.94 183 SER A N 1
ATOM 1444 C CA . SER A 1 183 ? -11.369 -9.998 -8.517 1.00 91.94 183 SER A CA 1
ATOM 1445 C C . SER A 1 183 ? -11.866 -8.558 -8.624 1.00 91.94 183 SER A C 1
ATOM 1447 O O . SER A 1 183 ? -12.731 -8.167 -7.835 1.00 91.94 183 SER A O 1
ATOM 1449 N N . ILE A 1 184 ? -11.300 -7.775 -9.554 1.00 93.06 184 ILE A N 1
ATOM 1450 C CA . ILE A 1 184 ? -11.666 -6.378 -9.761 1.00 93.06 184 ILE A CA 1
ATOM 1451 C C . ILE A 1 184 ? -13.130 -6.296 -10.205 1.00 93.06 184 ILE A C 1
ATOM 1453 O O . ILE A 1 184 ? -13.466 -6.679 -11.318 1.00 93.06 184 ILE A O 1
ATOM 1457 N N . ASP A 1 185 ? -13.982 -5.759 -9.335 1.00 93.62 185 ASP A N 1
ATOM 1458 C CA . ASP A 1 185 ? -15.365 -5.394 -9.629 1.00 93.62 185 ASP A CA 1
ATOM 1459 C C . ASP A 1 185 ? -15.682 -4.052 -8.960 1.00 93.62 185 ASP A C 1
ATOM 1461 O O . ASP A 1 185 ? -15.731 -3.937 -7.731 1.00 93.62 185 ASP A O 1
ATOM 1465 N N . ARG A 1 186 ? -15.891 -3.023 -9.788 1.00 91.81 186 ARG A N 1
ATOM 1466 C CA . ARG A 1 186 ? -16.170 -1.648 -9.346 1.00 91.81 186 ARG A CA 1
ATOM 1467 C C . ARG A 1 186 ? -17.582 -1.463 -8.782 1.00 91.81 186 ARG A C 1
ATOM 1469 O O . ARG A 1 186 ? -17.836 -0.430 -8.169 1.00 91.81 186 ARG A O 1
ATOM 1476 N N . ARG A 1 187 ? -18.480 -2.436 -8.966 1.00 92.00 187 ARG A N 1
ATOM 1477 C CA . ARG A 1 187 ? -19.815 -2.470 -8.345 1.00 92.00 187 ARG A CA 1
ATOM 1478 C C . ARG A 1 187 ? -19.758 -3.002 -6.915 1.00 92.00 187 ARG A C 1
ATOM 1480 O O . ARG A 1 187 ? -20.710 -2.803 -6.162 1.00 92.00 187 ARG A O 1
ATOM 1487 N N . ARG A 1 188 ? -18.653 -3.656 -6.522 1.00 92.81 188 ARG A N 1
ATOM 1488 C CA . ARG A 1 188 ? -18.516 -4.234 -5.182 1.00 92.81 188 ARG A CA 1
ATOM 1489 C C . ARG A 1 188 ? -18.709 -3.145 -4.127 1.00 92.81 188 ARG A C 1
ATOM 1491 O O . ARG A 1 188 ? -17.988 -2.143 -4.169 1.00 92.81 188 ARG A O 1
ATOM 1498 N N . PRO A 1 189 ? -19.595 -3.327 -3.133 1.00 92.19 189 PRO A N 1
ATOM 1499 C CA . PRO A 1 189 ? -19.922 -2.211 -2.273 1.00 92.19 189 PRO A CA 1
ATOM 1500 C C . PRO A 1 189 ? -18.780 -1.871 -1.304 1.00 92.19 189 PRO A C 1
ATOM 1502 O O . PRO A 1 189 ? -18.007 -2.720 -0.826 1.00 92.19 189 PRO A O 1
ATOM 1505 N N . ILE A 1 190 ? -18.660 -0.567 -1.063 1.00 91.38 190 ILE A N 1
ATOM 1506 C CA . ILE A 1 190 ? -17.536 0.049 -0.357 1.00 91.38 190 ILE A CA 1
ATOM 1507 C C . ILE A 1 190 ? -17.980 0.553 1.015 1.00 91.38 190 ILE A C 1
ATOM 1509 O O . ILE A 1 190 ? -17.321 0.268 2.012 1.00 91.38 190 ILE A O 1
ATOM 1513 N N . ASP A 1 191 ? -19.079 1.294 1.090 1.00 91.12 191 ASP A N 1
ATOM 1514 C CA . ASP A 1 191 ? -19.573 1.894 2.327 1.00 91.12 191 ASP A CA 1
ATOM 1515 C C . ASP A 1 191 ? -20.942 1.329 2.691 1.00 91.12 191 ASP A C 1
ATOM 1517 O O . ASP A 1 191 ? -21.703 0.915 1.820 1.00 91.12 191 ASP A O 1
ATOM 1521 N N . LEU A 1 192 ? -21.235 1.298 3.993 1.00 92.75 192 LEU A N 1
ATOM 1522 C CA . LEU A 1 192 ? -22.553 0.904 4.477 1.00 92.75 192 LEU A CA 1
ATOM 1523 C C . LEU A 1 192 ? -23.578 1.969 4.095 1.00 92.75 192 LEU A C 1
ATOM 1525 O O . LEU A 1 192 ? -23.334 3.168 4.276 1.00 92.75 192 LEU A O 1
ATOM 1529 N N . ASN A 1 193 ? -24.746 1.534 3.638 1.00 92.19 193 ASN A N 1
ATOM 1530 C CA . ASN A 1 193 ? -25.881 2.428 3.464 1.00 92.19 193 ASN A CA 1
ATOM 1531 C C . ASN A 1 193 ? -26.482 2.827 4.830 1.00 92.19 193 ASN A C 1
ATOM 1533 O O . ASN A 1 193 ? -26.119 2.311 5.892 1.00 92.19 193 ASN A O 1
ATOM 1537 N N . ARG A 1 194 ? -27.431 3.771 4.829 1.00 94.69 194 ARG A N 1
ATOM 1538 C CA . ARG A 1 194 ? -28.036 4.295 6.067 1.00 94.69 194 ARG A CA 1
ATOM 1539 C C . ARG A 1 194 ? -28.745 3.215 6.897 1.00 94.69 194 ARG A C 1
ATOM 1541 O O . ARG A 1 194 ? -28.725 3.308 8.124 1.00 94.69 194 ARG A O 1
ATOM 1548 N N . ALA A 1 195 ? -29.376 2.231 6.257 1.00 94.81 195 ALA A N 1
ATOM 1549 C CA . ALA A 1 195 ? -30.088 1.155 6.943 1.00 94.81 195 ALA A CA 1
ATOM 1550 C C . ALA A 1 195 ? -29.104 0.189 7.621 1.00 94.81 195 ALA A C 1
ATOM 1552 O O . ALA A 1 195 ? -29.205 -0.035 8.826 1.00 94.81 195 ALA A O 1
ATOM 1553 N N . GLU A 1 196 ? -28.089 -0.270 6.891 1.00 94.31 196 GLU A N 1
ATOM 1554 C CA . GLU A 1 196 ? -27.011 -1.131 7.402 1.00 94.31 196 GLU A CA 1
ATOM 1555 C C . GLU A 1 196 ? -26.236 -0.452 8.541 1.00 94.31 196 GLU A C 1
ATOM 1557 O O . GLU A 1 196 ? -25.885 -1.061 9.553 1.00 94.31 196 GLU A O 1
ATOM 1562 N N . GLU A 1 197 ? -26.003 0.853 8.416 1.00 95.12 197 GLU A N 1
ATOM 1563 C CA . GLU A 1 197 ? -25.353 1.659 9.442 1.00 95.12 197 GLU A CA 1
ATOM 1564 C C . GLU A 1 197 ? -26.206 1.766 10.719 1.00 95.12 197 GLU A C 1
ATOM 1566 O O . GLU A 1 197 ? -25.678 1.772 11.837 1.00 95.12 197 GLU A O 1
ATOM 1571 N N . ASN A 1 198 ? -27.532 1.835 10.585 1.00 95.69 198 ASN A N 1
ATOM 1572 C CA . ASN A 1 198 ? -28.444 1.797 11.727 1.00 95.69 198 ASN A CA 1
ATOM 1573 C C . ASN A 1 198 ? -28.466 0.413 12.383 1.00 95.69 198 ASN A C 1
ATOM 1575 O O . ASN A 1 198 ? -28.465 0.328 13.612 1.00 95.69 198 ASN A O 1
ATOM 1579 N N . GLU A 1 199 ? -28.415 -0.656 11.595 1.00 95.44 199 GLU A N 1
ATOM 1580 C CA . GLU A 1 199 ? -28.339 -2.025 12.100 1.00 95.44 199 GLU A CA 1
ATOM 1581 C C . GLU A 1 199 ? -27.029 -2.276 12.868 1.00 95.44 199 GLU A C 1
ATOM 1583 O O . GLU A 1 199 ? -27.046 -2.775 13.997 1.00 95.44 199 GLU A O 1
ATOM 1588 N N . ALA A 1 200 ? -25.892 -1.800 12.348 1.00 95.56 200 ALA A N 1
ATOM 1589 C CA . ALA A 1 200 ? -24.612 -1.858 13.053 1.00 95.56 200 ALA A CA 1
ATOM 1590 C C . ALA A 1 200 ? -24.652 -1.118 14.409 1.00 95.56 200 ALA A C 1
ATOM 1592 O O . ALA A 1 200 ? -24.060 -1.563 15.398 1.00 95.56 200 ALA A O 1
ATOM 1593 N N . LYS A 1 201 ? -25.385 0.000 14.503 1.00 96.00 201 LYS A N 1
ATOM 1594 C CA . LYS A 1 201 ? -25.625 0.706 15.779 1.00 96.00 201 LYS A CA 1
ATOM 1595 C C . LYS A 1 201 ? -26.599 -0.041 16.693 1.00 96.00 201 LYS A C 1
ATOM 1597 O O . LYS A 1 201 ? -26.498 0.091 17.918 1.00 96.00 201 LYS A O 1
ATOM 1602 N N . ALA A 1 202 ? -27.534 -0.799 16.124 1.00 96.69 202 ALA A N 1
ATOM 1603 C CA . ALA A 1 202 ? -28.532 -1.571 16.856 1.00 96.69 202 ALA A CA 1
ATOM 1604 C C . ALA A 1 202 ? -27.951 -2.821 17.541 1.00 96.69 202 ALA A C 1
ATOM 1606 O O . ALA A 1 202 ? -28.581 -3.335 18.470 1.00 96.69 202 ALA A O 1
ATOM 1607 N N . ASN A 1 203 ? -26.737 -3.250 17.170 1.00 97.25 203 ASN A N 1
ATOM 1608 C CA . ASN A 1 203 ? -26.036 -4.381 17.778 1.00 97.25 203 ASN A CA 1
ATOM 1609 C C . ASN A 1 203 ? -26.096 -4.340 19.330 1.00 97.25 203 ASN A C 1
ATOM 1611 O O . ASN A 1 203 ? -25.737 -3.320 19.944 1.00 97.25 203 ASN A O 1
ATOM 1615 N N . PRO A 1 204 ? -26.504 -5.437 20.005 1.00 97.69 204 PRO A N 1
ATOM 1616 C CA . PRO A 1 204 ? -26.703 -5.455 21.456 1.00 97.69 204 PRO A CA 1
ATOM 1617 C C . PRO A 1 204 ? -25.471 -5.027 22.265 1.00 97.69 204 PRO A C 1
ATOM 1619 O O . PRO A 1 204 ? -25.585 -4.297 23.259 1.00 97.69 204 PRO A O 1
ATOM 1622 N N . LEU A 1 205 ? -24.272 -5.433 21.832 1.00 97.12 205 LEU A N 1
ATOM 1623 C CA . LEU A 1 205 ? -23.017 -5.055 22.478 1.00 97.12 205 LEU A CA 1
ATOM 1624 C C . LEU A 1 205 ? -22.770 -3.550 22.352 1.00 97.12 205 LEU A C 1
ATOM 1626 O O . LEU A 1 205 ? -22.423 -2.907 23.349 1.00 97.12 205 LEU A O 1
ATOM 1630 N N . VAL A 1 206 ? -22.976 -2.991 21.158 1.00 97.88 206 VAL A N 1
ATOM 1631 C CA . VAL A 1 206 ? -22.809 -1.560 20.872 1.00 97.88 206 VAL A CA 1
ATOM 1632 C C . VAL A 1 206 ? -23.772 -0.739 21.723 1.00 97.88 206 VAL A C 1
ATOM 1634 O O . VAL A 1 206 ? -23.325 0.145 22.459 1.00 97.88 206 VAL A O 1
ATOM 1637 N N . ARG A 1 207 ? -25.065 -1.092 21.743 1.00 98.00 207 ARG A N 1
ATOM 1638 C CA . ARG A 1 207 ? -26.081 -0.424 22.577 1.00 98.00 207 ARG A CA 1
ATOM 1639 C C . ARG A 1 207 ? -25.731 -0.482 24.062 1.00 98.00 207 ARG A C 1
ATOM 1641 O O . ARG A 1 207 ? -25.828 0.526 24.765 1.00 98.00 207 ARG A O 1
ATOM 1648 N N . ARG A 1 208 ? -25.274 -1.636 24.559 1.00 97.94 208 ARG A N 1
ATOM 1649 C CA . ARG A 1 208 ? -24.836 -1.796 25.956 1.00 97.94 208 ARG A CA 1
ATOM 1650 C C . ARG A 1 208 ? -23.652 -0.886 26.290 1.00 97.94 208 ARG A C 1
ATOM 1652 O O . ARG A 1 208 ? -23.637 -0.273 27.360 1.00 97.94 208 ARG A O 1
ATOM 1659 N N . ARG A 1 209 ? -22.657 -0.787 25.403 1.00 97.69 209 ARG A N 1
ATOM 1660 C CA . ARG A 1 209 ? -21.488 0.091 25.592 1.00 97.69 209 ARG A CA 1
ATOM 1661 C C . ARG A 1 209 ? -21.861 1.568 25.488 1.00 97.69 209 ARG A C 1
ATOM 1663 O O . ARG A 1 209 ? -21.395 2.342 26.319 1.00 97.69 209 ARG A O 1
ATOM 1670 N N . LEU A 1 210 ? -22.751 1.933 24.567 1.00 97.75 210 LEU A N 1
ATOM 1671 C CA . LEU A 1 210 ? -23.292 3.285 24.440 1.00 97.75 210 LEU A CA 1
ATOM 1672 C C . LEU A 1 210 ? -23.998 3.720 25.728 1.00 97.75 210 LEU A C 1
ATOM 1674 O O . LEU A 1 210 ? -23.664 4.763 26.281 1.00 97.75 210 LEU A O 1
ATOM 1678 N N . LYS A 1 211 ? -24.899 2.886 26.267 1.00 97.56 211 LYS A N 1
ATOM 1679 C CA . LYS A 1 211 ? -25.576 3.155 27.549 1.00 97.56 211 LYS A CA 1
ATOM 1680 C C . LYS A 1 211 ? -24.573 3.407 28.679 1.00 97.56 211 LYS A C 1
ATOM 1682 O O . LYS A 1 211 ? -24.750 4.338 29.459 1.00 97.56 211 LYS A O 1
ATOM 1687 N N . ARG A 1 212 ? -23.505 2.603 28.774 1.00 97.00 212 ARG A N 1
ATOM 1688 C CA . ARG A 1 212 ? -22.445 2.804 29.781 1.00 97.00 212 ARG A CA 1
ATOM 1689 C C . ARG A 1 212 ? -21.709 4.126 29.569 1.00 97.00 212 ARG A C 1
ATOM 1691 O O . ARG A 1 212 ? -21.583 4.886 30.520 1.00 97.00 212 ARG A O 1
ATOM 1698 N N . TRP A 1 213 ? -21.275 4.422 28.346 1.00 96.69 213 TRP A N 1
ATOM 1699 C CA . TRP A 1 213 ? -20.624 5.691 28.011 1.00 96.69 213 TRP A CA 1
ATOM 1700 C C . TRP A 1 213 ? -21.498 6.901 28.380 1.00 96.69 213 TRP A C 1
ATOM 1702 O O . TRP A 1 213 ? -21.032 7.799 29.079 1.00 96.69 213 TRP A O 1
ATOM 1712 N N . LEU A 1 214 ? -22.782 6.884 28.011 1.00 96.56 214 LEU A N 1
ATOM 1713 C CA . LEU A 1 214 ? -23.726 7.958 28.331 1.00 96.56 214 LEU A CA 1
ATOM 1714 C C . LEU A 1 214 ? -23.913 8.144 29.843 1.00 96.56 214 LEU A C 1
ATOM 1716 O O . LEU A 1 214 ? -23.938 9.281 30.308 1.00 96.56 214 LEU A O 1
ATOM 1720 N N . LYS A 1 215 ? -23.956 7.058 30.629 1.00 96.69 215 LYS A N 1
ATOM 1721 C CA . LYS A 1 215 ? -24.002 7.144 32.101 1.00 96.69 215 LYS A CA 1
ATOM 1722 C C . LYS A 1 215 ? -22.779 7.863 32.676 1.00 96.69 215 LYS A C 1
ATOM 1724 O O . LYS A 1 215 ? -22.929 8.694 33.565 1.00 96.69 215 LYS A O 1
ATOM 1729 N N . TYR A 1 216 ? -21.574 7.569 32.185 1.00 94.88 216 TYR A N 1
ATOM 1730 C CA . TYR A 1 216 ? -20.364 8.270 32.634 1.00 94.88 216 TYR A CA 1
ATOM 1731 C C . TYR A 1 216 ? -20.343 9.731 32.180 1.00 94.88 216 TYR A C 1
ATOM 1733 O O . TYR A 1 216 ? -19.992 10.600 32.974 1.00 94.88 216 TYR A O 1
ATOM 1741 N N . LYS A 1 217 ? -20.793 10.014 30.951 1.00 93.88 217 LYS A N 1
ATOM 1742 C CA . LYS A 1 217 ? -20.948 11.387 30.452 1.00 93.88 217 LYS A CA 1
ATOM 1743 C C . LYS A 1 217 ? -21.885 12.203 31.352 1.00 93.88 217 LYS A C 1
ATOM 1745 O O . LYS A 1 217 ? -21.530 13.308 31.742 1.00 93.88 217 LYS A O 1
ATOM 1750 N N . GLN A 1 218 ? -23.022 11.633 31.757 1.00 95.19 218 GLN A N 1
ATOM 1751 C CA . GLN A 1 218 ? -23.951 12.265 32.702 1.00 95.19 218 GLN A CA 1
ATOM 1752 C C . GLN A 1 218 ? -23.343 12.449 34.100 1.00 95.19 218 GLN A C 1
ATOM 1754 O O . GLN A 1 218 ? -23.522 13.501 34.706 1.00 95.19 218 GLN A O 1
ATOM 1759 N N . LYS A 1 219 ? -22.602 11.460 34.623 1.00 94.62 219 LYS A N 1
ATOM 1760 C CA . LYS A 1 219 ? -21.902 11.594 35.916 1.00 94.62 219 LYS A CA 1
ATOM 1761 C C . LYS A 1 219 ? -20.899 12.748 35.905 1.00 94.62 219 LYS A C 1
ATOM 1763 O O . LYS A 1 219 ? -20.839 13.495 36.876 1.00 94.62 219 LYS A O 1
ATOM 1768 N N . ILE A 1 220 ? -20.144 12.896 34.818 1.00 94.00 220 ILE A N 1
ATOM 1769 C CA . ILE A 1 220 ? -19.215 14.016 34.637 1.00 94.00 220 ILE A CA 1
ATOM 1770 C C . ILE A 1 220 ? -19.975 15.337 34.571 1.00 94.00 220 ILE A C 1
ATOM 1772 O O . ILE A 1 220 ? -19.622 16.263 35.290 1.00 94.00 220 ILE A O 1
ATOM 1776 N N . GLN A 1 221 ? -21.047 15.399 33.781 1.00 93.56 221 GLN A N 1
ATOM 1777 C CA . GLN A 1 221 ? -21.860 16.606 33.658 1.00 93.56 221 GLN A CA 1
ATOM 1778 C C . GLN A 1 221 ? -22.418 17.070 35.010 1.00 93.56 221 GLN A C 1
ATOM 1780 O O . GLN A 1 221 ? -22.398 18.257 35.301 1.00 93.56 221 GLN A O 1
ATOM 1785 N N . ARG A 1 222 ? -22.836 16.140 35.879 1.00 93.56 222 ARG A N 1
ATOM 1786 C CA . ARG A 1 222 ? -23.323 16.470 37.230 1.00 93.56 222 ARG A CA 1
ATOM 1787 C C . ARG A 1 222 ? -22.229 16.941 38.190 1.00 93.56 222 ARG A C 1
ATOM 1789 O O . ARG A 1 222 ? -22.502 17.800 39.012 1.00 93.56 222 ARG A O 1
ATOM 1796 N N . LYS A 1 223 ? -21.027 16.356 38.136 1.00 92.81 223 LYS A N 1
ATOM 1797 C CA . LYS A 1 223 ? -19.949 16.657 39.101 1.00 92.81 223 LYS A CA 1
ATOM 1798 C C . LYS A 1 223 ? -19.037 17.806 38.686 1.00 92.81 223 LYS A C 1
ATOM 1800 O O . LYS A 1 223 ? -18.499 18.488 39.544 1.00 92.81 223 LYS A O 1
ATOM 1805 N N . HIS A 1 224 ? -18.827 17.975 37.387 1.00 88.69 224 HIS A N 1
ATOM 1806 C CA . HIS A 1 224 ? -17.838 18.902 36.842 1.00 88.69 224 HIS A CA 1
ATOM 1807 C C . HIS A 1 224 ? -18.442 19.851 35.797 1.00 88.69 224 HIS A C 1
ATOM 1809 O O . HIS A 1 224 ? -17.737 20.714 35.288 1.00 88.69 224 HIS A O 1
ATOM 1815 N N . GLY A 1 225 ? -19.723 19.712 35.437 1.00 90.56 225 GLY A N 1
ATOM 1816 C CA . GLY A 1 225 ? -20.386 20.520 34.408 1.00 90.56 225 GLY A CA 1
ATOM 1817 C C . GLY A 1 225 ? -20.093 20.033 32.988 1.00 90.56 225 GLY A C 1
ATOM 1818 O O . GLY A 1 225 ? -20.994 19.589 32.279 1.00 90.56 225 GLY A O 1
ATOM 1819 N N . THR A 1 226 ? -18.829 20.052 32.562 1.00 88.06 226 THR A N 1
ATOM 1820 C CA . THR A 1 226 ? -18.427 19.665 31.198 1.00 88.06 226 THR A CA 1
ATOM 1821 C C . THR A 1 226 ? -17.448 18.494 31.185 1.00 88.06 226 THR A C 1
ATOM 1823 O O . THR A 1 226 ? -16.862 18.120 32.199 1.00 88.06 226 THR A O 1
ATOM 1826 N N . LEU A 1 227 ? -17.257 17.882 30.010 1.00 86.44 227 LEU A N 1
ATOM 1827 C CA . LEU A 1 227 ? -16.242 16.838 29.846 1.00 86.44 227 LEU A CA 1
ATOM 1828 C C . LEU A 1 227 ? -14.818 17.402 29.985 1.00 86.44 227 LEU A C 1
ATOM 1830 O O . LEU A 1 227 ? -13.942 16.701 30.480 1.00 86.44 227 LEU A O 1
ATOM 1834 N N . ALA A 1 228 ? -14.601 18.647 29.548 1.00 88.00 228 ALA A N 1
ATOM 1835 C CA . ALA A 1 228 ? -13.298 19.305 29.573 1.00 88.00 228 ALA A CA 1
ATOM 1836 C C . ALA A 1 228 ? -12.865 19.655 31.002 1.00 88.00 228 ALA A C 1
ATOM 1838 O O . ALA A 1 228 ? -11.737 19.372 31.382 1.00 88.00 228 ALA A O 1
ATOM 1839 N N . SER A 1 229 ? -13.782 20.167 31.824 1.00 87.88 229 SER A N 1
ATOM 1840 C CA . SER A 1 229 ? -13.513 20.507 33.229 1.00 87.88 229 SER A CA 1
ATOM 1841 C C . SER A 1 229 ? -13.246 19.293 34.124 1.00 87.88 229 SER A C 1
ATOM 1843 O O . SER A 1 229 ? -12.701 19.438 35.211 1.00 87.88 229 SER A O 1
ATOM 1845 N N . ALA A 1 230 ? -13.603 18.085 33.680 1.00 87.94 230 ALA A N 1
ATOM 1846 C CA . ALA A 1 230 ? -13.252 16.849 34.374 1.00 87.94 230 ALA A CA 1
ATOM 1847 C C . ALA A 1 230 ? -11.868 16.300 33.982 1.00 87.94 230 ALA A C 1
ATOM 1849 O O . ALA A 1 230 ? -11.473 15.257 34.511 1.00 87.94 230 ALA A O 1
ATOM 1850 N N . ALA A 1 231 ? -11.146 16.934 33.050 1.00 91.50 231 ALA A N 1
ATOM 1851 C CA . ALA A 1 231 ? -9.833 16.469 32.609 1.00 91.50 231 ALA A CA 1
ATOM 1852 C C . ALA A 1 231 ? -8.873 16.286 33.799 1.00 91.50 231 ALA A C 1
ATOM 1854 O O . ALA A 1 231 ? -8.887 17.052 34.756 1.00 91.50 231 ALA A O 1
ATOM 1855 N N . GLY A 1 232 ? -8.076 15.216 33.767 1.00 91.00 232 GLY A N 1
ATOM 1856 C CA . GLY A 1 232 ? -7.169 14.850 34.863 1.00 91.00 232 GLY A CA 1
ATOM 1857 C C . GLY A 1 232 ? -7.819 14.081 36.021 1.00 91.00 232 GLY A C 1
ATOM 1858 O O . GLY A 1 232 ? -7.110 13.458 36.805 1.00 91.00 232 GLY A O 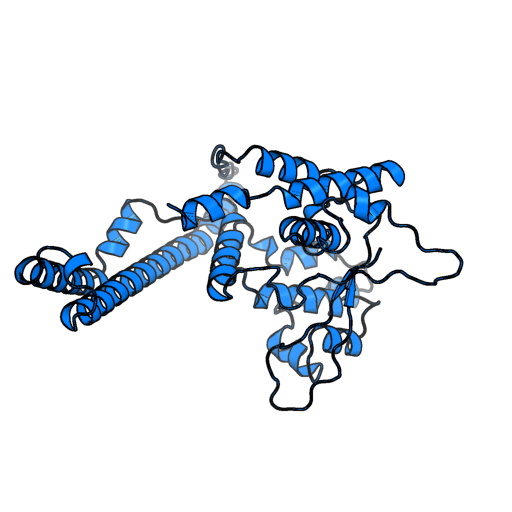1
ATOM 1859 N N . THR A 1 233 ? -9.153 14.028 36.116 1.00 93.94 233 THR A N 1
ATOM 1860 C CA . THR A 1 233 ? -9.822 13.270 37.188 1.00 93.94 233 THR A CA 1
ATOM 1861 C C . THR A 1 233 ? -9.878 11.758 36.902 1.00 93.94 233 THR A C 1
ATOM 1863 O O . THR A 1 233 ? -9.983 11.341 35.739 1.00 93.94 233 THR A O 1
ATOM 1866 N N . PRO A 1 234 ? -9.941 10.900 37.942 1.00 94.50 234 PRO A N 1
ATOM 1867 C CA . PRO A 1 234 ? -10.175 9.462 37.764 1.00 94.50 234 PRO A CA 1
ATOM 1868 C C . PRO A 1 234 ? -11.492 9.153 37.034 1.00 94.50 234 PRO A C 1
ATOM 1870 O O . PRO A 1 234 ? -11.580 8.211 36.242 1.00 94.50 234 PRO A O 1
ATOM 1873 N N . LEU A 1 235 ? -12.524 9.976 37.259 1.00 93.25 235 LEU A N 1
ATOM 1874 C CA . LEU A 1 235 ? -13.824 9.830 36.605 1.00 93.25 235 LEU A CA 1
ATOM 1875 C C . LEU A 1 235 ? -13.730 10.071 35.093 1.00 93.25 235 LEU A C 1
ATOM 1877 O O . LEU A 1 235 ? -14.350 9.336 34.319 1.00 93.25 235 LEU A O 1
ATOM 1881 N N . TYR A 1 236 ? -12.945 11.063 34.670 1.00 94.25 236 TYR A N 1
ATOM 1882 C CA . TYR A 1 236 ? -12.673 11.327 33.259 1.00 94.25 236 TYR A CA 1
ATOM 1883 C C . TYR A 1 236 ? -11.919 10.176 32.599 1.00 94.25 236 TYR A C 1
ATOM 1885 O O . TYR A 1 236 ? -12.334 9.715 31.533 1.00 94.25 236 TYR A O 1
ATOM 1893 N N . ALA A 1 237 ? -10.873 9.651 33.244 1.00 94.94 237 ALA A N 1
ATOM 1894 C CA . ALA A 1 237 ? -10.114 8.515 32.721 1.00 94.94 237 ALA A CA 1
ATOM 1895 C C . ALA A 1 237 ? -11.019 7.294 32.466 1.00 94.94 237 ALA A C 1
ATOM 1897 O O . ALA A 1 237 ? -10.997 6.702 31.379 1.00 94.94 237 ALA A O 1
ATOM 1898 N N . GLU A 1 238 ? -11.893 6.960 33.419 1.00 95.38 238 GLU A N 1
ATOM 1899 C CA . GLU A 1 238 ? -12.827 5.845 33.255 1.00 95.38 238 GLU A CA 1
ATOM 1900 C C . GLU A 1 238 ? -13.889 6.138 32.182 1.00 95.38 238 GLU A C 1
ATOM 1902 O O . GLU A 1 238 ? -14.208 5.269 31.366 1.00 95.38 238 GLU A O 1
ATOM 1907 N N . ALA A 1 239 ? -14.398 7.370 32.099 1.00 94.69 239 ALA A N 1
ATOM 1908 C CA . ALA A 1 239 ? -15.325 7.763 31.042 1.00 94.69 239 ALA A CA 1
ATOM 1909 C C . ALA A 1 239 ? -14.691 7.605 29.649 1.00 94.69 239 ALA A C 1
ATOM 1911 O O . ALA A 1 239 ? -15.304 7.018 28.753 1.00 94.69 239 ALA A O 1
ATOM 1912 N N . MET A 1 240 ? -13.441 8.037 29.474 1.00 95.81 240 MET A N 1
ATOM 1913 C CA . MET A 1 240 ? -12.691 7.887 28.225 1.00 95.81 240 MET A CA 1
ATOM 1914 C C . MET A 1 240 ? -12.456 6.417 27.866 1.00 95.81 240 MET A C 1
ATOM 1916 O O . MET A 1 240 ? -12.619 6.033 26.706 1.00 95.81 240 MET A O 1
ATOM 1920 N N . LYS A 1 241 ? -12.192 5.554 28.851 1.00 96.19 241 LYS A N 1
ATOM 1921 C CA . LYS A 1 241 ? -12.124 4.099 28.649 1.00 96.19 241 LYS A CA 1
ATOM 1922 C C . LYS A 1 241 ? -13.449 3.528 28.139 1.00 96.19 241 LYS A C 1
ATOM 1924 O O . LYS A 1 241 ? -13.455 2.708 27.216 1.00 96.19 241 LYS A O 1
ATOM 1929 N N . GLN A 1 242 ? -14.584 3.962 28.692 1.00 96.75 242 GLN A N 1
ATOM 1930 C CA . GLN A 1 242 ? -15.905 3.539 28.207 1.00 96.75 242 GLN A CA 1
ATOM 1931 C C . GLN A 1 242 ? -16.214 4.095 26.810 1.00 96.75 242 GLN A C 1
ATOM 1933 O O . GLN A 1 242 ? -16.765 3.361 25.986 1.00 96.75 242 GLN A O 1
ATOM 1938 N N . ARG A 1 243 ? -15.797 5.332 26.508 1.00 96.50 243 ARG A N 1
ATOM 1939 C CA . ARG A 1 243 ? -15.887 5.936 25.168 1.00 96.50 243 ARG A CA 1
ATOM 1940 C C . ARG A 1 243 ? -15.147 5.093 24.135 1.00 96.50 243 ARG A C 1
ATOM 1942 O O . ARG A 1 243 ? -15.723 4.730 23.113 1.00 96.50 243 ARG A O 1
ATOM 1949 N N . THR A 1 244 ? -13.896 4.740 24.423 1.00 97.12 244 THR A N 1
ATOM 1950 C CA . THR A 1 244 ? -13.076 3.888 23.554 1.00 97.12 244 THR A CA 1
ATOM 1951 C C . THR A 1 244 ? -13.732 2.527 23.355 1.00 97.12 244 THR A C 1
ATOM 1953 O O . THR A 1 244 ? -13.895 2.091 22.223 1.00 97.12 244 THR A O 1
ATOM 1956 N N . ARG A 1 245 ? -14.212 1.881 24.426 1.00 97.44 245 ARG A N 1
ATOM 1957 C CA . ARG A 1 245 ? -14.931 0.596 24.327 1.00 97.44 245 ARG A CA 1
ATOM 1958 C C . ARG A 1 245 ? -16.185 0.676 23.451 1.00 97.44 245 ARG A C 1
ATOM 1960 O O . ARG A 1 245 ? -16.472 -0.286 22.745 1.00 97.44 245 ARG A O 1
ATOM 1967 N N . TYR A 1 246 ? -16.929 1.781 23.503 1.00 97.75 246 TYR A N 1
ATOM 1968 C CA . TYR A 1 246 ? -18.079 2.010 22.626 1.00 97.75 246 TYR A CA 1
ATOM 1969 C C . TYR A 1 246 ? -17.657 2.130 21.159 1.00 97.75 246 TYR A C 1
ATOM 1971 O O . TYR A 1 246 ? -18.154 1.366 20.335 1.00 97.75 246 TYR A O 1
ATOM 1979 N N . TYR A 1 247 ? -16.717 3.022 20.834 1.00 97.12 247 TYR A N 1
ATOM 1980 C CA . TYR A 1 247 ? -16.284 3.205 19.446 1.00 97.12 247 TYR A CA 1
ATOM 1981 C C . TYR A 1 247 ? -15.608 1.957 18.876 1.00 97.12 247 TYR A C 1
ATOM 1983 O O . TYR A 1 247 ? -15.868 1.607 17.731 1.00 97.12 247 TYR A O 1
ATOM 1991 N N . THR A 1 248 ? -14.815 1.230 19.666 1.00 96.50 248 THR A N 1
ATOM 1992 C CA . THR A 1 248 ? -14.237 -0.052 19.241 1.00 96.50 248 THR A CA 1
ATOM 1993 C C . THR A 1 248 ? -15.322 -1.079 18.921 1.00 96.50 248 THR A C 1
ATOM 1995 O O . THR A 1 248 ? -15.230 -1.750 17.896 1.00 96.50 248 THR A O 1
ATOM 1998 N N . ALA A 1 249 ? -16.365 -1.187 19.754 1.00 97.62 249 ALA A N 1
ATOM 1999 C CA . ALA A 1 249 ? -17.484 -2.093 19.493 1.00 97.62 249 ALA A CA 1
ATOM 2000 C C . ALA A 1 249 ? -18.276 -1.678 18.243 1.00 97.62 249 ALA A C 1
ATOM 2002 O O . ALA A 1 249 ? -18.594 -2.530 17.420 1.00 97.62 249 ALA A O 1
ATOM 2003 N N . LEU A 1 250 ? -18.544 -0.379 18.067 1.00 97.56 250 LEU A N 1
ATOM 2004 C CA . LEU A 1 250 ? -19.237 0.138 16.884 1.00 97.56 250 LEU A CA 1
ATOM 2005 C C . LEU A 1 250 ? -18.443 -0.151 15.603 1.00 97.56 250 LEU A C 1
ATOM 2007 O O . LEU A 1 250 ? -18.998 -0.650 14.632 1.00 97.56 250 LEU A O 1
ATOM 2011 N N . GLN A 1 251 ? -17.132 0.104 15.609 1.00 95.00 251 GLN A N 1
ATOM 2012 C CA . GLN A 1 251 ? -16.269 -0.178 14.460 1.00 95.00 251 GLN A CA 1
ATOM 2013 C C . GLN A 1 251 ? -16.107 -1.680 14.196 1.00 95.00 251 GLN A C 1
ATOM 2015 O O . GLN A 1 251 ? -15.898 -2.083 13.058 1.00 95.00 251 GLN A O 1
ATOM 2020 N N . ALA A 1 252 ? -16.186 -2.535 15.219 1.00 95.94 252 ALA A N 1
ATOM 2021 C CA . ALA A 1 252 ? -16.257 -3.981 15.015 1.00 95.94 252 ALA A CA 1
ATOM 2022 C C . ALA A 1 252 ? -17.572 -4.382 14.328 1.00 95.94 252 ALA A C 1
ATOM 2024 O O . ALA A 1 252 ? -17.519 -5.051 13.304 1.00 95.94 252 ALA A O 1
ATOM 2025 N N . SER A 1 253 ? -18.714 -3.884 14.813 1.00 97.56 253 SER A N 1
ATOM 2026 C CA . SER A 1 253 ? -20.022 -4.184 14.216 1.00 97.56 253 SER A CA 1
ATOM 2027 C C . SER A 1 253 ? -20.147 -3.682 12.776 1.00 97.56 253 SER A C 1
ATOM 2029 O O . SER A 1 253 ? -20.703 -4.381 11.938 1.00 97.56 253 SER A O 1
ATOM 2031 N N . ARG A 1 254 ? -19.611 -2.494 12.463 1.00 96.25 254 ARG A N 1
ATOM 2032 C CA . ARG A 1 254 ? -19.576 -1.976 11.085 1.00 96.25 254 ARG A CA 1
ATOM 2033 C C . ARG A 1 254 ? -18.716 -2.838 10.164 1.00 96.25 254 ARG A C 1
ATOM 2035 O O . ARG A 1 254 ? -19.094 -3.067 9.023 1.00 96.25 254 ARG A O 1
ATOM 2042 N N . ARG A 1 255 ? -17.560 -3.307 10.649 1.00 93.81 255 ARG A N 1
ATOM 2043 C CA . ARG A 1 255 ? -16.683 -4.198 9.876 1.00 93.81 255 ARG A CA 1
ATOM 2044 C C . ARG A 1 255 ? -17.373 -5.519 9.563 1.00 93.81 255 ARG A C 1
ATOM 2046 O O . ARG A 1 255 ? -17.344 -5.924 8.413 1.00 93.81 255 ARG A O 1
ATOM 2053 N N . GLU A 1 256 ? -18.026 -6.123 10.551 1.00 95.62 256 GLU A N 1
ATOM 2054 C CA . GLU A 1 256 ? -18.791 -7.361 10.364 1.00 95.62 256 GLU A CA 1
ATOM 2055 C C . GLU A 1 256 ? -19.930 -7.172 9.351 1.00 95.62 256 GLU A C 1
ATOM 2057 O O . GLU A 1 256 ? -20.089 -7.981 8.443 1.00 95.62 256 GLU A O 1
ATOM 2062 N N . MET A 1 257 ? -20.687 -6.074 9.458 1.00 96.00 257 MET A N 1
ATOM 2063 C CA . MET A 1 257 ? -21.765 -5.769 8.512 1.00 96.00 257 MET A CA 1
ATOM 2064 C C . MET A 1 257 ? -21.238 -5.628 7.081 1.00 96.00 257 MET A C 1
ATOM 2066 O O . MET A 1 257 ? -21.774 -6.212 6.144 1.00 96.00 257 MET A O 1
ATOM 2070 N N . LYS A 1 258 ? -20.138 -4.891 6.920 1.00 94.69 258 LYS A N 1
ATOM 2071 C CA . LYS A 1 258 ? -19.498 -4.687 5.621 1.00 94.69 258 LYS A CA 1
ATOM 2072 C C . LYS A 1 258 ? -18.947 -5.986 5.037 1.00 94.69 258 LYS A C 1
ATOM 2074 O O . LYS A 1 258 ? -19.042 -6.196 3.835 1.00 94.69 258 LYS A O 1
ATOM 2079 N N . GLU A 1 259 ? -18.379 -6.851 5.869 1.00 93.88 259 GLU A N 1
ATOM 2080 C CA . GLU A 1 259 ? -17.892 -8.168 5.457 1.00 93.88 259 GLU A CA 1
ATOM 2081 C C . GLU A 1 259 ? -19.036 -9.064 4.968 1.00 93.88 259 GLU A C 1
ATOM 2083 O O . GLU A 1 259 ? -18.913 -9.654 3.897 1.00 93.88 259 GLU A O 1
ATOM 2088 N N . LYS A 1 260 ? -20.178 -9.085 5.670 1.00 94.81 260 LYS A N 1
ATOM 2089 C CA . LYS A 1 260 ? -21.384 -9.813 5.235 1.00 94.81 260 LYS A CA 1
ATOM 2090 C C . LYS A 1 260 ? -21.908 -9.308 3.896 1.00 94.81 260 LYS A C 1
ATOM 2092 O O . LYS A 1 260 ? -22.117 -10.101 2.986 1.00 94.81 260 LYS A O 1
ATOM 2097 N N . MET A 1 261 ? -22.079 -7.995 3.765 1.00 94.62 261 MET A N 1
ATOM 2098 C CA . MET A 1 261 ? -22.572 -7.380 2.532 1.00 94.62 261 MET A CA 1
ATOM 2099 C C . MET A 1 261 ? -21.638 -7.661 1.341 1.00 94.62 261 MET A C 1
ATOM 2101 O O . MET A 1 261 ? -22.110 -8.030 0.268 1.00 94.62 261 MET A O 1
ATOM 2105 N N . ARG A 1 262 ? -20.315 -7.577 1.531 1.00 94.94 262 ARG A N 1
ATOM 2106 C CA . ARG A 1 262 ? -19.345 -7.891 0.469 1.00 94.94 262 ARG A CA 1
ATOM 2107 C C . ARG A 1 262 ? -19.311 -9.376 0.125 1.00 94.94 262 ARG A C 1
ATOM 2109 O O . ARG A 1 262 ? -19.218 -9.701 -1.051 1.00 94.94 262 ARG A O 1
ATOM 2116 N N . SER A 1 263 ? -19.408 -10.256 1.122 1.00 95.00 263 SER A N 1
ATOM 2117 C CA . SER A 1 263 ? -19.452 -11.709 0.899 1.00 95.00 263 SER A CA 1
ATOM 2118 C C . SER A 1 263 ? -20.682 -12.085 0.081 1.00 95.00 263 SER A C 1
ATOM 2120 O O . SER A 1 263 ? -20.548 -12.728 -0.953 1.00 95.00 263 SER A O 1
ATOM 2122 N N . ARG A 1 264 ? -21.852 -11.554 0.458 1.00 95.75 264 ARG A N 1
ATOM 2123 C CA . ARG A 1 264 ? -23.092 -11.741 -0.296 1.00 95.75 264 ARG A CA 1
ATOM 2124 C C . ARG A 1 264 ? -22.964 -11.250 -1.740 1.00 95.75 264 ARG A C 1
ATOM 2126 O O . ARG A 1 264 ? -23.331 -11.969 -2.658 1.00 95.75 264 ARG A O 1
ATOM 2133 N N . PHE A 1 265 ? -22.388 -10.065 -1.954 1.00 95.44 265 PHE A N 1
ATOM 2134 C CA . PHE A 1 265 ? -22.126 -9.560 -3.306 1.00 95.44 265 PHE A CA 1
ATOM 2135 C C . PHE A 1 265 ? -21.229 -10.509 -4.118 1.00 95.44 265 PHE A C 1
ATOM 2137 O O . PHE A 1 265 ? -21.536 -10.806 -5.267 1.00 95.44 265 PHE A O 1
ATOM 2144 N N . ASN A 1 266 ? -20.134 -10.995 -3.530 1.00 95.00 266 ASN A N 1
ATOM 2145 C CA . ASN A 1 266 ? -19.203 -11.898 -4.210 1.00 95.00 266 ASN A CA 1
ATOM 2146 C C . ASN A 1 266 ? -19.833 -13.248 -4.581 1.00 95.00 266 ASN A C 1
ATOM 2148 O O . ASN A 1 266 ? -19.402 -13.863 -5.552 1.00 95.00 266 ASN A O 1
ATOM 2152 N N . GLU A 1 267 ? -20.812 -13.711 -3.807 1.00 96.00 267 GLU A N 1
ATOM 2153 C CA . GLU A 1 267 ? -21.541 -14.955 -4.063 1.00 96.00 267 GLU A CA 1
ATOM 2154 C C . GLU A 1 267 ? -22.660 -14.755 -5.098 1.00 96.00 267 GLU A C 1
ATOM 2156 O O . GLU A 1 267 ? -22.773 -15.527 -6.047 1.00 96.00 267 GLU A O 1
ATOM 2161 N N . GLU A 1 268 ? -23.474 -13.706 -4.944 1.00 96.25 268 GLU A N 1
ATOM 2162 C CA . GLU A 1 268 ? -24.685 -13.491 -5.745 1.00 96.25 268 GLU A CA 1
ATOM 2163 C C . GLU A 1 268 ? -24.400 -12.835 -7.105 1.00 96.25 268 GLU A C 1
ATOM 2165 O O . GLU A 1 268 ? -24.968 -13.252 -8.117 1.00 96.25 268 GLU A O 1
ATOM 2170 N N . GLN A 1 269 ? -23.529 -11.818 -7.161 1.00 95.88 269 GLN A N 1
ATOM 2171 C CA . GLN A 1 269 ? -23.344 -11.006 -8.372 1.00 95.88 269 GLN A CA 1
ATOM 2172 C C . GLN A 1 269 ? -22.818 -11.814 -9.568 1.00 95.88 269 GLN A C 1
ATOM 2174 O O . GLN A 1 269 ? -23.390 -11.680 -10.652 1.00 95.88 269 GLN A O 1
ATOM 2179 N N . PRO A 1 270 ? -21.794 -12.684 -9.430 1.00 95.12 270 PRO A N 1
ATOM 2180 C CA . PRO A 1 270 ? -21.309 -13.464 -10.567 1.00 95.12 270 PRO A CA 1
ATOM 2181 C C . PRO A 1 270 ? -22.381 -14.401 -11.130 1.00 95.12 270 PRO A C 1
ATOM 2183 O O . PRO A 1 270 ? -22.484 -14.565 -12.343 1.00 95.12 270 PRO A O 1
ATOM 2186 N N . VAL A 1 271 ? -23.214 -14.984 -10.261 1.00 96.88 271 VAL A N 1
ATOM 2187 C CA . VAL A 1 271 ? -24.328 -15.850 -10.672 1.00 96.88 271 VAL A CA 1
ATOM 2188 C C . VAL A 1 271 ? -25.360 -15.045 -11.460 1.00 96.88 271 VAL A C 1
ATOM 2190 O O . VAL A 1 271 ? -25.788 -15.474 -12.529 1.00 96.88 271 VAL A O 1
ATOM 2193 N N . GLN A 1 272 ? -25.719 -13.854 -10.980 1.00 95.75 272 GLN A N 1
ATOM 2194 C CA . GLN A 1 272 ? -26.638 -12.960 -11.685 1.00 95.75 272 GLN A CA 1
ATOM 2195 C C . GLN A 1 272 ? -26.089 -12.520 -13.048 1.00 95.75 272 GLN A C 1
ATOM 2197 O O . GLN A 1 272 ? -26.831 -12.517 -14.030 1.00 95.75 272 GLN A O 1
ATOM 2202 N N . ASP A 1 273 ? -24.798 -12.189 -13.131 1.00 96.06 273 ASP A N 1
ATOM 2203 C CA . ASP A 1 273 ? -24.146 -11.808 -14.386 1.00 96.06 273 ASP A CA 1
ATOM 2204 C C . ASP A 1 273 ? -24.137 -12.968 -15.397 1.00 96.06 273 ASP A C 1
ATOM 2206 O O . ASP A 1 273 ? -24.343 -12.743 -16.592 1.00 96.06 273 ASP A O 1
ATOM 2210 N N . VAL A 1 274 ? -23.926 -14.210 -14.942 1.00 97.00 274 VAL A N 1
ATOM 2211 C CA . VAL A 1 274 ? -24.018 -15.411 -15.792 1.00 97.00 274 VAL A CA 1
ATOM 2212 C C . VAL A 1 274 ? -25.448 -15.616 -16.283 1.00 97.00 274 VAL A C 1
ATOM 2214 O O . VAL A 1 274 ? -25.652 -15.776 -17.484 1.00 97.00 274 VAL A O 1
ATOM 2217 N N . ILE A 1 275 ? -26.442 -15.559 -15.391 1.00 97.38 275 ILE A N 1
ATOM 2218 C CA . ILE A 1 275 ? -27.862 -15.703 -15.749 1.00 97.38 275 ILE A CA 1
ATOM 2219 C C . ILE A 1 275 ? -28.251 -14.663 -16.806 1.00 97.38 275 ILE A C 1
ATOM 2221 O O . ILE A 1 275 ? -28.839 -15.013 -17.827 1.00 97.38 275 ILE A O 1
ATOM 2225 N N . ARG A 1 276 ? -27.876 -13.394 -16.612 1.00 96.50 276 ARG A N 1
ATOM 2226 C CA . ARG A 1 276 ? -28.147 -12.326 -17.585 1.00 96.50 276 ARG A CA 1
ATOM 2227 C C . ARG A 1 276 ? -27.562 -12.638 -18.953 1.00 96.50 276 ARG A C 1
ATOM 2229 O O . ARG A 1 276 ? -28.289 -12.570 -19.936 1.00 96.50 276 ARG A O 1
ATOM 2236 N N . GLN A 1 277 ? -26.290 -13.026 -19.009 1.00 96.44 277 GLN A N 1
ATOM 2237 C CA . GLN A 1 277 ? -25.625 -13.360 -20.269 1.00 96.44 277 GLN A CA 1
ATOM 2238 C C . GLN A 1 277 ? -26.270 -14.559 -20.968 1.00 96.44 277 GLN A C 1
ATOM 2240 O O . GLN A 1 277 ? -26.506 -14.497 -22.171 1.00 96.44 277 GLN A O 1
ATOM 2245 N N . VAL A 1 278 ? -26.615 -15.614 -20.222 1.00 97.69 278 VAL A N 1
ATOM 2246 C CA . VAL A 1 278 ? -27.325 -16.790 -20.757 1.00 97.69 278 VAL A CA 1
ATOM 2247 C C . VAL A 1 278 ? -28.673 -16.397 -21.371 1.00 97.69 278 VAL A C 1
ATOM 2249 O O . VAL A 1 278 ? -29.060 -16.945 -22.399 1.00 97.69 278 VAL A O 1
ATOM 2252 N N . HIS A 1 279 ? -29.364 -15.416 -20.789 1.00 96.88 279 HIS A N 1
ATOM 2253 C CA . HIS A 1 279 ? -30.631 -14.889 -21.303 1.00 96.88 279 HIS A CA 1
ATOM 2254 C C . HIS A 1 279 ? -30.482 -13.720 -22.296 1.00 96.88 279 HIS A C 1
ATOM 2256 O O . HIS A 1 279 ? -31.488 -13.128 -22.681 1.00 96.88 279 HIS A O 1
ATOM 2262 N N . GLY A 1 280 ? -29.261 -13.359 -22.708 1.00 96.31 280 GLY A N 1
ATOM 2263 C CA . GLY A 1 280 ? -29.019 -12.237 -23.625 1.00 96.31 280 GLY A CA 1
ATOM 2264 C C . GLY A 1 280 ? -29.354 -10.855 -23.046 1.00 96.31 280 GLY A C 1
ATOM 2265 O O . GLY A 1 280 ? -29.544 -9.899 -23.796 1.00 96.31 280 GLY A O 1
ATOM 2266 N N . LEU A 1 281 ? -29.444 -10.734 -21.720 1.00 96.38 281 LEU A N 1
ATOM 2267 C CA . LEU A 1 281 ? -29.701 -9.480 -21.018 1.00 96.38 281 LEU A CA 1
ATOM 2268 C C . LEU A 1 281 ? -28.398 -8.693 -20.799 1.00 96.38 281 LEU A C 1
ATOM 2270 O O . LEU A 1 281 ? -27.344 -9.290 -20.560 1.00 96.38 281 LEU A O 1
ATOM 2274 N N . PRO A 1 282 ? -28.452 -7.349 -20.806 1.00 93.38 282 PRO A N 1
ATOM 2275 C CA . PRO A 1 282 ? -27.279 -6.526 -20.545 1.00 93.38 282 PRO A CA 1
ATOM 2276 C C . PRO A 1 282 ? -26.783 -6.665 -19.097 1.00 93.38 282 PRO A C 1
ATOM 2278 O O . PRO A 1 282 ? -27.561 -6.790 -18.141 1.00 93.38 282 PRO A O 1
ATOM 2281 N N . LEU A 1 283 ? -25.459 -6.594 -18.937 1.00 90.69 283 LEU A N 1
ATOM 2282 C CA . LEU A 1 283 ? -24.807 -6.521 -17.631 1.00 90.69 283 LEU A CA 1
ATOM 2283 C C . LEU A 1 283 ? -25.061 -5.164 -16.973 1.00 90.69 283 LEU A C 1
ATOM 2285 O O . LEU A 1 283 ? -25.145 -4.134 -17.642 1.00 90.69 283 LEU A O 1
ATOM 2289 N N . GLU A 1 284 ? -25.147 -5.158 -15.644 1.00 85.56 284 GLU A N 1
ATOM 2290 C CA . GLU A 1 284 ? -25.246 -3.906 -14.896 1.00 85.56 284 GLU A CA 1
ATOM 2291 C C . GLU A 1 284 ? -23.929 -3.142 -14.948 1.00 85.56 284 GLU A C 1
ATOM 2293 O O . GLU A 1 284 ? -22.862 -3.688 -14.656 1.00 85.56 284 GLU A O 1
ATOM 2298 N N . THR A 1 285 ? -24.011 -1.857 -15.273 1.00 82.06 285 THR A N 1
ATOM 2299 C CA . THR A 1 285 ? -22.870 -0.947 -15.248 1.00 82.06 285 THR A CA 1
ATOM 2300 C C . THR A 1 285 ? -22.702 -0.330 -13.865 1.00 82.06 285 THR A C 1
ATOM 2302 O O . THR A 1 285 ? -23.676 -0.030 -13.177 1.00 82.06 285 THR A O 1
ATOM 2305 N N . TYR A 1 286 ? -21.457 -0.082 -13.461 1.00 75.88 286 TYR A N 1
ATOM 2306 C CA . TYR A 1 286 ? -21.190 0.753 -12.293 1.00 75.88 286 TYR A CA 1
ATOM 2307 C C . TYR A 1 286 ? -21.313 2.230 -12.689 1.00 75.88 286 TYR A C 1
ATOM 2309 O O . TYR A 1 286 ? -20.741 2.658 -13.692 1.00 75.88 286 TYR A O 1
ATOM 2317 N N . ASN A 1 287 ? -22.010 3.023 -11.878 1.00 66.81 287 ASN A N 1
ATOM 2318 C CA . ASN A 1 287 ? -21.951 4.475 -12.002 1.00 66.81 287 ASN A CA 1
ATOM 2319 C C . ASN A 1 287 ? -20.654 4.962 -11.350 1.00 66.81 287 ASN A C 1
ATOM 2321 O O . ASN A 1 287 ? -20.354 4.629 -10.199 1.00 66.81 287 ASN A O 1
ATOM 2325 N N . VAL A 1 288 ? -19.857 5.732 -12.090 1.00 60.59 288 VAL A N 1
ATOM 2326 C CA . VAL A 1 288 ? -18.716 6.446 -11.511 1.00 60.59 288 VAL A CA 1
ATOM 2327 C C . VAL A 1 288 ? -19.297 7.453 -10.524 1.00 60.59 288 VAL A C 1
ATOM 2329 O O . VAL A 1 288 ? -20.137 8.260 -10.899 1.00 60.59 288 VAL A O 1
ATOM 2332 N N . CYS A 1 289 ? -18.889 7.381 -9.256 1.00 53.59 289 CYS A N 1
ATOM 2333 C CA . CYS A 1 289 ? -19.223 8.422 -8.288 1.00 53.59 289 CYS A CA 1
ATOM 2334 C C . CYS A 1 289 ? -18.749 9.773 -8.840 1.00 53.59 289 CYS A C 1
ATOM 2336 O O . CYS A 1 289 ? -17.557 9.921 -9.125 1.00 53.59 289 CYS A O 1
ATOM 2338 N N . ASP A 1 290 ? -19.674 10.725 -8.960 1.00 52.78 290 ASP A N 1
ATOM 2339 C CA . ASP A 1 290 ? -19.386 12.079 -9.420 1.00 52.78 290 ASP A CA 1
ATOM 2340 C C . ASP A 1 290 ? -18.327 12.778 -8.554 1.00 52.78 290 ASP A C 1
ATOM 2342 O O . ASP A 1 290 ? -18.198 12.530 -7.350 1.00 52.78 290 ASP A O 1
ATOM 2346 N N . ASP A 1 291 ? -17.564 13.627 -9.247 1.00 54.75 291 ASP A N 1
ATOM 2347 C CA . ASP A 1 291 ? -16.443 14.473 -8.833 1.00 54.75 291 ASP A CA 1
ATOM 2348 C C . ASP A 1 291 ? -16.270 14.666 -7.314 1.00 54.75 291 ASP A C 1
ATOM 2350 O O . ASP A 1 291 ? -16.919 15.488 -6.662 1.00 54.75 291 ASP A O 1
ATOM 2354 N N . VAL A 1 292 ? -15.261 14.000 -6.745 1.00 60.28 292 VAL A N 1
ATOM 2355 C CA . VAL A 1 292 ? -14.653 14.513 -5.514 1.00 60.28 292 VAL A CA 1
ATOM 2356 C C . VAL A 1 292 ? -13.938 15.805 -5.895 1.00 60.28 292 VAL A C 1
ATOM 2358 O O . VAL A 1 292 ? -12.978 15.764 -6.661 1.00 60.28 292 VAL A O 1
ATOM 2361 N N . ALA A 1 293 ? -14.365 16.943 -5.343 1.00 70.81 293 ALA A N 1
ATOM 2362 C CA . ALA A 1 293 ? -13.680 18.220 -5.530 1.00 70.81 293 ALA A CA 1
ATOM 2363 C C . ALA A 1 293 ? -12.214 18.116 -5.058 1.00 70.81 293 ALA A C 1
ATOM 2365 O O . ALA A 1 293 ? -11.895 18.207 -3.869 1.00 70.81 293 ALA A O 1
ATOM 2366 N N . LEU A 1 294 ? -11.304 17.864 -6.000 1.00 75.94 294 LEU A N 1
ATOM 2367 C CA . LEU A 1 294 ? -9.866 17.850 -5.765 1.00 75.94 294 LEU A CA 1
ATOM 2368 C C . LEU A 1 294 ? -9.356 19.291 -5.699 1.00 75.94 294 LEU A C 1
ATOM 2370 O O . LEU A 1 294 ? -9.779 20.137 -6.483 1.00 75.94 294 LEU A O 1
ATOM 2374 N N . SER A 1 295 ? -8.397 19.563 -4.807 1.00 85.19 295 SER A N 1
ATOM 2375 C CA . SER A 1 295 ? -7.696 20.851 -4.830 1.00 85.19 295 SER A CA 1
ATOM 2376 C C . SER A 1 295 ? -6.958 21.031 -6.161 1.00 85.19 295 SER A C 1
ATOM 2378 O O . SER A 1 295 ? -6.590 20.048 -6.817 1.00 85.19 295 SER A O 1
ATOM 2380 N N . GLN A 1 296 ? -6.712 22.280 -6.554 1.00 86.19 296 GLN A N 1
ATOM 2381 C CA . GLN A 1 296 ? -6.033 22.592 -7.812 1.00 86.19 296 GLN A CA 1
ATOM 2382 C C . GLN A 1 296 ? -4.650 21.926 -7.896 1.00 86.19 296 GLN A C 1
ATOM 2384 O O . GLN A 1 296 ? -4.287 21.389 -8.940 1.00 86.19 296 GLN A O 1
ATOM 2389 N N . GLU A 1 297 ? -3.909 21.876 -6.787 1.00 88.50 297 GLU A N 1
ATOM 2390 C CA . GLU A 1 297 ? -2.589 21.239 -6.701 1.00 88.50 297 GLU A CA 1
ATOM 2391 C C . GLU A 1 297 ? -2.685 19.727 -6.908 1.00 88.50 297 GLU A C 1
ATOM 2393 O O . GLU A 1 297 ? -1.887 19.145 -7.641 1.00 88.50 297 GLU A O 1
ATOM 2398 N N . ARG A 1 298 ? -3.693 19.082 -6.303 1.00 88.38 298 ARG A N 1
ATOM 2399 C CA . ARG A 1 298 ? -3.942 17.644 -6.479 1.00 88.38 298 ARG A CA 1
ATOM 2400 C C . ARG A 1 298 ? -4.319 17.324 -7.918 1.00 88.38 298 ARG A C 1
ATOM 2402 O O . ARG A 1 298 ? -3.770 16.382 -8.481 1.00 88.38 298 ARG A O 1
ATOM 2409 N N . ARG A 1 299 ? -5.212 18.117 -8.517 1.00 88.56 299 ARG A N 1
ATOM 2410 C CA . ARG A 1 299 ? -5.613 17.960 -9.921 1.00 88.56 299 ARG A CA 1
ATOM 2411 C C . ARG A 1 299 ? -4.407 18.130 -10.848 1.00 88.56 299 ARG A C 1
ATOM 2413 O O . ARG A 1 299 ? -4.175 17.269 -11.689 1.00 88.56 299 ARG A O 1
ATOM 2420 N N . LYS A 1 300 ? -3.599 19.177 -10.643 1.00 90.25 300 LYS A N 1
ATOM 2421 C CA . LYS A 1 300 ? -2.366 19.425 -11.406 1.00 90.25 300 LYS A CA 1
ATOM 2422 C C . LYS A 1 300 ? -1.391 18.253 -11.302 1.00 90.25 300 LYS A C 1
ATOM 2424 O O . LYS A 1 300 ? -0.895 17.786 -12.322 1.00 90.25 300 LYS A O 1
ATOM 2429 N N . ALA A 1 301 ? -1.136 17.757 -10.094 1.00 91.12 301 ALA A N 1
ATOM 2430 C CA . ALA A 1 301 ? -0.222 16.641 -9.910 1.00 91.12 301 ALA A CA 1
ATOM 2431 C C . ALA A 1 301 ? -0.733 15.348 -10.554 1.00 91.12 301 ALA A C 1
ATOM 2433 O O . ALA A 1 301 ? 0.054 14.657 -11.188 1.00 91.12 301 ALA A O 1
ATOM 2434 N N . ILE A 1 302 ? -2.031 15.042 -10.457 1.00 90.12 302 ILE A N 1
ATOM 2435 C CA . ILE A 1 302 ? -2.626 13.886 -11.144 1.00 90.12 302 ILE A CA 1
ATOM 2436 C C . ILE A 1 302 ? -2.431 14.010 -12.656 1.00 90.12 302 ILE A C 1
ATOM 2438 O O . ILE A 1 302 ? -1.885 13.100 -13.266 1.00 90.12 302 ILE A O 1
ATOM 2442 N N . VAL A 1 303 ? -2.789 15.145 -13.259 1.00 90.25 303 VAL A N 1
ATOM 2443 C CA . VAL A 1 303 ? -2.632 15.345 -14.710 1.00 90.25 303 VAL A CA 1
ATOM 2444 C C . VAL A 1 303 ? -1.183 15.128 -15.156 1.00 90.25 303 VAL A C 1
ATOM 2446 O O . VAL A 1 303 ? -0.943 14.477 -16.168 1.00 90.25 303 VAL A O 1
ATOM 2449 N N . ILE A 1 304 ? -0.211 15.631 -14.392 1.00 91.06 304 ILE A N 1
ATOM 2450 C CA . ILE A 1 304 ? 1.208 15.498 -14.742 1.00 91.06 304 ILE A CA 1
ATOM 2451 C C . ILE A 1 304 ? 1.721 14.068 -14.511 1.00 91.06 304 ILE A C 1
ATOM 2453 O O . ILE A 1 304 ? 2.457 13.548 -15.344 1.00 91.06 304 ILE A O 1
ATOM 2457 N N . LEU A 1 305 ? 1.341 13.418 -13.407 1.00 91.38 305 LEU A N 1
ATOM 2458 C CA . LEU A 1 305 ? 1.803 12.064 -13.075 1.00 91.38 305 LEU A CA 1
ATOM 2459 C C . LEU A 1 305 ? 1.272 10.999 -14.038 1.00 91.38 305 LEU A C 1
ATOM 2461 O O . LEU A 1 305 ? 1.956 10.006 -14.267 1.00 91.38 305 LEU A O 1
ATOM 2465 N N . PHE A 1 306 ? 0.073 11.203 -14.587 1.00 89.88 306 PHE A N 1
ATOM 2466 C CA . PHE A 1 306 ? -0.562 10.300 -15.550 1.00 89.88 306 PHE A CA 1
ATOM 2467 C C . PHE A 1 306 ? -0.231 10.634 -17.012 1.00 89.88 306 PHE A C 1
ATOM 2469 O O . PHE A 1 306 ? -0.773 10.009 -17.923 1.00 89.88 306 PHE A O 1
ATOM 2476 N N . ARG A 1 307 ? 0.642 11.616 -17.261 1.00 83.62 307 ARG A N 1
ATOM 2477 C CA . ARG A 1 307 ? 1.091 11.937 -18.615 1.00 83.62 307 ARG A CA 1
ATOM 2478 C C . ARG A 1 307 ? 2.020 10.834 -19.130 1.00 83.62 307 ARG A C 1
ATOM 2480 O O . ARG A 1 307 ? 2.945 10.435 -18.425 1.00 83.62 307 ARG A O 1
ATOM 2487 N N . PHE A 1 308 ? 1.787 10.392 -20.365 1.00 79.88 308 PHE A N 1
ATOM 2488 C CA . PHE A 1 308 ? 2.676 9.463 -21.059 1.00 79.88 308 PHE A CA 1
ATOM 2489 C C . PHE A 1 308 ? 4.066 10.064 -21.275 1.00 79.88 308 PHE A C 1
ATOM 2491 O O . PHE A 1 308 ? 4.199 11.281 -21.451 1.00 79.88 308 PHE A O 1
ATOM 2498 N N . ALA A 1 309 ? 5.089 9.205 -21.278 1.00 73.38 309 ALA A N 1
ATOM 2499 C CA . ALA A 1 309 ? 6.449 9.623 -21.576 1.00 73.38 309 ALA A CA 1
ATOM 2500 C C . ALA A 1 309 ? 6.527 10.295 -22.957 1.00 73.38 309 ALA A C 1
ATOM 2502 O O . ALA A 1 309 ? 6.012 9.750 -23.937 1.00 73.38 309 ALA A O 1
ATOM 2503 N N . PRO A 1 310 ? 7.161 11.474 -23.050 1.00 80.19 310 PRO A N 1
ATOM 2504 C CA . PRO A 1 310 ? 7.470 12.080 -24.334 1.00 80.19 310 PRO A CA 1
ATOM 2505 C C . PRO A 1 310 ? 8.586 11.299 -25.040 1.00 80.19 310 PRO A C 1
ATOM 2507 O O . PRO A 1 310 ? 9.310 10.522 -24.424 1.00 80.19 310 PRO A O 1
ATOM 2510 N N . THR A 1 311 ? 8.724 11.522 -26.344 1.00 79.38 311 THR A N 1
ATOM 2511 C CA . THR A 1 311 ? 9.692 10.818 -27.196 1.00 79.38 311 THR A CA 1
ATOM 2512 C C . THR A 1 311 ? 11.103 11.404 -27.144 1.00 79.38 311 THR A C 1
ATOM 2514 O O . THR A 1 311 ? 12.038 10.736 -27.572 1.00 79.38 311 THR A O 1
ATOM 2517 N N . SER A 1 312 ? 11.271 12.639 -26.657 1.00 88.12 312 SER A N 1
ATOM 2518 C CA . SER A 1 312 ? 12.574 13.304 -26.551 1.00 88.12 312 SER A CA 1
ATOM 2519 C C . SER A 1 312 ? 13.092 13.296 -25.110 1.00 88.12 312 SER A C 1
ATOM 2521 O O . SER A 1 312 ? 12.329 13.499 -24.164 1.00 88.12 312 SER A O 1
ATOM 2523 N N . GLU A 1 313 ? 14.404 13.123 -24.937 1.00 85.88 313 GLU A N 1
ATOM 2524 C CA . GLU A 1 313 ? 15.062 13.106 -23.620 1.00 85.88 313 GLU A CA 1
ATOM 2525 C C . GLU A 1 313 ? 14.894 14.437 -22.862 1.00 85.88 313 GLU A C 1
ATOM 2527 O O . GLU A 1 313 ? 14.675 14.474 -21.645 1.00 85.88 313 GLU A O 1
ATOM 2532 N N . GLN A 1 314 ? 14.936 15.557 -23.589 1.00 87.25 314 GLN A N 1
ATOM 2533 C CA . GLN A 1 314 ? 14.766 16.886 -23.009 1.00 87.25 314 GLN A CA 1
ATOM 2534 C C . GLN A 1 314 ? 13.344 17.089 -22.472 1.00 87.25 314 GLN A C 1
ATOM 2536 O O . GLN A 1 314 ? 13.160 17.595 -21.357 1.00 87.25 314 GLN A O 1
ATOM 2541 N N . ASP A 1 315 ? 12.328 16.681 -23.234 1.00 88.25 315 ASP A N 1
ATOM 2542 C CA . ASP A 1 315 ? 10.938 16.742 -22.783 1.00 88.25 315 ASP A CA 1
ATOM 2543 C C . ASP A 1 315 ? 10.690 15.771 -21.635 1.00 88.25 315 ASP A C 1
ATOM 2545 O O . ASP A 1 315 ? 9.927 16.075 -20.714 1.00 88.25 315 ASP A O 1
ATOM 2549 N N . GLU A 1 316 ? 11.354 14.619 -21.659 1.00 88.88 316 GLU A N 1
ATOM 2550 C CA . GLU A 1 316 ? 11.267 13.595 -20.629 1.00 88.88 316 GLU A CA 1
ATOM 2551 C C . GLU A 1 316 ? 11.775 14.122 -19.279 1.00 88.88 316 GLU A C 1
ATOM 2553 O O . GLU A 1 316 ? 11.101 13.978 -18.246 1.00 88.88 316 GLU A O 1
ATOM 2558 N N . THR A 1 317 ? 12.916 14.812 -19.312 1.00 89.94 317 THR A N 1
ATOM 2559 C CA . THR A 1 317 ? 13.501 15.518 -18.168 1.00 89.94 317 THR A CA 1
ATOM 2560 C C . THR A 1 317 ? 12.576 16.633 -17.678 1.00 89.94 317 THR A C 1
ATOM 2562 O O . THR A 1 317 ? 12.275 16.722 -16.485 1.00 89.94 317 THR A O 1
ATOM 2565 N N . ASN A 1 318 ? 12.050 17.456 -18.590 1.00 91.56 318 ASN A N 1
ATOM 2566 C CA . ASN A 1 318 ? 11.120 18.537 -18.252 1.00 91.56 318 ASN A CA 1
ATOM 2567 C C . ASN A 1 318 ? 9.826 18.013 -17.604 1.00 91.56 318 ASN A C 1
ATOM 2569 O O . ASN A 1 318 ? 9.347 18.590 -16.622 1.00 91.56 318 ASN A O 1
ATOM 2573 N N . CYS A 1 319 ? 9.280 16.900 -18.101 1.00 90.81 319 CYS A N 1
ATOM 2574 C CA . CYS A 1 319 ? 8.101 16.252 -17.527 1.00 90.81 319 CYS A CA 1
ATOM 2575 C C . CYS A 1 319 ? 8.373 15.746 -16.106 1.00 90.81 319 CYS A C 1
ATOM 2577 O O . CYS A 1 319 ? 7.536 15.936 -15.221 1.00 90.81 319 CYS A O 1
ATOM 2579 N N . ARG A 1 320 ? 9.551 15.165 -15.851 1.00 91.88 320 ARG A N 1
ATOM 2580 C CA . ARG A 1 320 ? 9.956 14.725 -14.504 1.00 91.88 320 ARG A CA 1
ATOM 2581 C C . ARG A 1 320 ? 10.119 15.884 -13.543 1.00 91.88 320 ARG A C 1
ATOM 2583 O O . ARG A 1 320 ? 9.602 15.802 -12.432 1.00 91.88 320 ARG A O 1
ATOM 2590 N N . ILE A 1 321 ? 10.776 16.964 -13.965 1.00 94.25 321 ILE A N 1
ATOM 2591 C CA . ILE A 1 321 ? 10.893 18.194 -13.169 1.00 94.25 321 ILE A CA 1
ATOM 2592 C C . ILE A 1 321 ? 9.497 18.678 -12.765 1.00 94.25 321 ILE A C 1
ATOM 2594 O O . ILE A 1 321 ? 9.221 18.846 -11.578 1.00 94.25 321 ILE A O 1
ATOM 2598 N N . ALA A 1 322 ? 8.585 18.803 -13.735 1.00 93.94 322 ALA A N 1
ATOM 2599 C CA . ALA A 1 322 ? 7.215 19.234 -13.482 1.00 93.94 322 ALA A CA 1
ATOM 2600 C C . ALA A 1 322 ? 6.456 18.283 -12.541 1.00 93.94 322 ALA A C 1
ATOM 2602 O O . ALA A 1 322 ? 5.704 18.747 -11.683 1.00 93.94 322 ALA A O 1
ATOM 2603 N N . ALA A 1 323 ? 6.652 16.968 -12.674 1.00 93.69 323 ALA A N 1
ATOM 2604 C CA . ALA A 1 323 ? 6.017 15.965 -11.824 1.00 93.69 323 ALA A CA 1
ATOM 2605 C C . ALA A 1 323 ? 6.518 16.037 -10.378 1.00 93.69 323 ALA A C 1
ATOM 2607 O O . ALA A 1 323 ? 5.712 16.075 -9.449 1.00 93.69 323 ALA A O 1
ATOM 2608 N N . VAL A 1 324 ? 7.837 16.104 -10.185 1.00 94.75 324 VAL A N 1
ATOM 2609 C CA . VAL A 1 324 ? 8.467 16.245 -8.866 1.00 94.75 324 VAL A CA 1
ATOM 2610 C C . VAL A 1 324 ? 7.991 17.531 -8.185 1.00 94.75 324 VAL A C 1
ATOM 2612 O O . VAL A 1 324 ? 7.554 17.488 -7.031 1.00 94.75 324 VAL A O 1
ATOM 2615 N N . ASP A 1 325 ? 8.005 18.658 -8.902 1.00 94.38 325 ASP A N 1
ATOM 2616 C CA . ASP A 1 325 ? 7.549 19.943 -8.368 1.00 94.38 325 ASP A CA 1
ATOM 2617 C C . ASP A 1 325 ? 6.052 19.906 -8.026 1.00 94.38 325 ASP A C 1
ATOM 2619 O O . ASP A 1 325 ? 5.657 20.349 -6.946 1.00 94.38 325 ASP A O 1
ATOM 2623 N N . ALA A 1 326 ? 5.211 19.311 -8.879 1.00 93.69 326 ALA A N 1
ATOM 2624 C CA . ALA A 1 326 ? 3.783 19.165 -8.607 1.00 93.69 326 ALA A CA 1
ATOM 2625 C C . ALA A 1 326 ? 3.510 18.284 -7.377 1.00 93.69 326 ALA A C 1
ATOM 2627 O O . ALA A 1 326 ? 2.707 18.663 -6.526 1.00 93.69 326 ALA A O 1
ATOM 2628 N N . VAL A 1 327 ? 4.208 17.150 -7.232 1.00 92.69 327 VAL A N 1
ATOM 2629 C CA . VAL A 1 327 ? 4.119 16.283 -6.043 1.00 92.69 327 VAL A CA 1
ATOM 2630 C C . VAL A 1 327 ? 4.536 17.035 -4.786 1.00 92.69 327 VAL A C 1
ATOM 2632 O O . VAL A 1 327 ? 3.877 16.908 -3.749 1.00 92.69 327 VAL A O 1
ATOM 2635 N N . SER A 1 328 ? 5.583 17.859 -4.870 1.00 92.56 328 SER A N 1
ATOM 2636 C CA . SER A 1 328 ? 6.059 18.624 -3.717 1.00 92.56 328 SER A CA 1
ATOM 2637 C C . SER A 1 328 ? 4.987 19.576 -3.159 1.00 92.56 328 SER A C 1
ATOM 2639 O O . SER A 1 328 ? 4.895 19.797 -1.945 1.00 92.56 328 SER A O 1
ATOM 2641 N N . GLN A 1 329 ? 4.086 20.038 -4.029 1.00 90.12 329 GLN A N 1
ATOM 2642 C CA . GLN A 1 329 ? 2.994 20.957 -3.716 1.00 90.12 329 GLN A CA 1
ATOM 2643 C C . GLN A 1 329 ? 1.741 20.249 -3.153 1.00 90.12 329 GLN A C 1
ATOM 2645 O O . GLN A 1 329 ? 0.907 20.906 -2.532 1.00 90.12 329 GLN A O 1
ATOM 2650 N N . ILE A 1 330 ? 1.604 18.916 -3.261 1.00 85.50 330 ILE A N 1
ATOM 2651 C CA . ILE A 1 330 ? 0.396 18.186 -2.818 1.00 85.50 330 ILE A CA 1
ATOM 2652 C C . ILE A 1 330 ? 0.244 18.168 -1.288 1.00 85.50 330 ILE A C 1
ATOM 2654 O O . ILE A 1 330 ? 0.865 17.370 -0.587 1.00 85.50 330 ILE A O 1
ATOM 2658 N N . GLY A 1 331 ? -0.681 18.967 -0.758 1.00 70.12 331 GLY A N 1
ATOM 2659 C CA . GLY A 1 331 ? -1.177 18.890 0.623 1.00 70.12 331 GLY A CA 1
ATOM 2660 C C . GLY A 1 331 ? -1.346 20.273 1.254 1.00 70.12 331 GLY A C 1
ATOM 2661 O O . GLY A 1 331 ? -0.989 21.255 0.613 1.00 70.12 331 GLY A O 1
ATOM 2662 N N . PRO A 1 332 ? -1.849 20.381 2.501 1.00 57.34 332 PRO A N 1
ATOM 2663 C CA . PRO A 1 332 ? -1.860 21.665 3.197 1.00 57.34 332 PRO A CA 1
ATOM 2664 C C . PRO A 1 332 ? -0.440 22.243 3.162 1.00 57.34 332 PRO A C 1
ATOM 2666 O O . PRO A 1 332 ? 0.519 21.517 3.461 1.00 57.34 332 PRO A O 1
ATOM 2669 N N . SER A 1 333 ? -0.295 23.496 2.716 1.00 48.81 333 SER A N 1
ATOM 2670 C CA . SER A 1 333 ? 0.995 24.188 2.711 1.00 48.81 333 SER A CA 1
ATOM 2671 C C . SER A 1 333 ? 1.595 24.095 4.113 1.00 48.81 333 SER A C 1
ATOM 2673 O O . SER A 1 333 ? 0.850 24.107 5.099 1.00 48.81 333 SER A O 1
ATOM 2675 N N . LEU A 1 334 ? 2.919 24.001 4.242 1.00 46.75 334 LEU A N 1
ATOM 2676 C CA . LEU A 1 334 ? 3.599 24.049 5.546 1.00 46.75 334 LEU A CA 1
ATOM 2677 C C . LEU A 1 334 ? 3.049 25.202 6.426 1.00 46.75 334 LEU A C 1
ATOM 2679 O O . LEU A 1 334 ? 2.878 25.058 7.634 1.00 46.75 334 LEU A O 1
ATOM 2683 N N . THR A 1 335 ? 2.649 26.299 5.777 1.00 41.50 335 THR A N 1
ATOM 2684 C CA . THR A 1 335 ? 1.989 27.485 6.330 1.00 41.50 335 THR A CA 1
ATOM 2685 C C . THR A 1 335 ? 0.673 27.197 7.064 1.00 41.50 335 THR A C 1
ATOM 2687 O O . THR A 1 335 ? 0.400 27.813 8.087 1.00 41.50 335 THR A O 1
ATOM 2690 N N . SER A 1 336 ? -0.149 26.261 6.590 1.00 38.72 336 SER A N 1
ATOM 2691 C CA . SER A 1 336 ? -1.449 25.932 7.202 1.00 38.72 336 SER A CA 1
ATOM 2692 C C . SER A 1 336 ? -1.342 25.012 8.426 1.00 38.72 336 SER A C 1
ATOM 2694 O O . SER A 1 336 ? -2.128 25.157 9.358 1.00 38.72 336 SER A O 1
ATOM 2696 N N . ARG A 1 337 ? -0.326 24.137 8.495 1.00 40.03 337 ARG A N 1
ATOM 2697 C CA . ARG A 1 337 ? -0.009 23.391 9.730 1.00 40.03 337 ARG A CA 1
ATOM 2698 C C . ARG A 1 337 ? 0.633 24.272 10.793 1.00 40.03 337 ARG A C 1
ATOM 2700 O O . ARG A 1 337 ? 0.300 24.113 11.956 1.00 40.03 337 ARG A O 1
ATOM 2707 N N . LEU A 1 338 ? 1.510 25.198 10.402 1.00 41.84 338 LEU A N 1
ATOM 2708 C CA . LEU A 1 338 ? 2.097 26.152 11.345 1.00 41.84 338 LEU A CA 1
ATOM 2709 C C . LEU A 1 338 ? 1.032 27.103 11.907 1.00 41.84 338 LEU A C 1
ATOM 2711 O O . LEU A 1 338 ? 1.006 27.321 13.110 1.00 41.84 338 LEU A O 1
ATOM 2715 N N . ARG A 1 339 ? 0.082 27.577 11.087 1.00 38.47 339 ARG A N 1
ATOM 2716 C CA . ARG A 1 339 ? -1.064 28.355 11.593 1.00 38.47 339 ARG A CA 1
ATOM 2717 C C . ARG A 1 339 ? -1.929 27.552 12.565 1.00 38.47 339 ARG A C 1
ATOM 2719 O O . ARG A 1 339 ? -2.212 28.069 13.627 1.00 38.47 339 ARG A O 1
ATOM 2726 N N . ALA A 1 340 ? -2.239 26.287 12.271 1.00 37.38 340 ALA A N 1
ATOM 2727 C CA . ALA A 1 340 ? -3.037 25.423 13.153 1.00 37.38 340 ALA A CA 1
ATOM 2728 C C . ALA A 1 340 ? -2.326 24.969 14.448 1.00 37.38 340 ALA A C 1
ATOM 2730 O O . ALA A 1 340 ? -2.955 24.358 15.304 1.00 37.38 340 ALA A O 1
ATOM 2731 N N . ILE A 1 341 ? -1.016 25.204 14.576 1.00 41.69 341 ILE A N 1
ATOM 2732 C CA . ILE A 1 341 ? -0.258 25.000 15.823 1.00 41.69 341 ILE A CA 1
ATOM 2733 C C . ILE A 1 341 ? -0.207 26.303 16.645 1.00 41.69 341 ILE A C 1
ATOM 2735 O O . ILE A 1 341 ? 0.006 26.260 17.853 1.00 41.69 341 ILE A O 1
ATOM 2739 N N . HIS A 1 342 ? -0.443 27.452 16.004 1.00 36.09 342 HIS A N 1
ATOM 2740 C CA . HIS A 1 342 ? -0.442 28.787 16.610 1.00 36.09 342 HIS A CA 1
ATOM 2741 C C . HIS A 1 342 ? -1.843 29.413 16.756 1.00 36.09 342 HIS A C 1
ATOM 2743 O O . HIS A 1 342 ? -1.952 30.580 17.127 1.00 36.09 342 HIS A O 1
ATOM 2749 N N . SER A 1 343 ? -2.901 28.648 16.488 1.00 34.19 343 SER A N 1
ATOM 2750 C CA . SER A 1 343 ? -4.315 28.990 16.698 1.00 34.19 343 SER A CA 1
ATOM 2751 C C . SER A 1 343 ? -5.001 27.831 17.392 1.00 34.19 343 SER A C 1
ATOM 2753 O O . SER A 1 343 ? -5.787 28.078 18.329 1.00 34.19 343 SER A O 1
#